Protein AF-A0A7X8FV89-F1 (afdb_monomer)

Secondary structure (DSSP, 8-state):
--HHHHHHHHHHHHHHHHHHHHHHHHHHHHHHHHHHHHHHHHHHHHHHHHHHHHHHHHHHHS--HHHHHHHHHHHHHHHT-HHHHHHHTTTTT-TTHHHHHHHHHHHHHHHHHHHHHHTSSS--HHHHHHHHHHHHHHHHHHHHHHHHHHHHHHHHHHHHHHHHHHHHHHHHHHHHHHHHHHHHHIIIIIIHHHHHHHHHHHHHHTT-----PPP-TTSHHHH-

Solvent-accessible surface area (backbone atoms only — not comparable to full-atom values): 12211 Å² total; per-residue (Å²): 136,58,71,68,60,55,53,54,52,50,53,51,52,50,52,51,51,39,52,50,29,50,52,52,41,57,58,43,49,56,54,39,49,53,42,51,56,49,48,57,32,48,55,49,45,46,52,54,48,51,52,50,52,51,40,51,52,45,36,72,78,57,73,41,72,67,44,52,51,51,44,50,53,47,48,57,46,62,75,68,31,63,41,59,57,58,47,52,77,39,31,90,80,36,77,72,38,45,61,47,54,52,50,49,50,54,48,52,55,48,50,55,51,44,51,57,48,72,69,38,91,70,71,59,57,67,60,51,52,50,47,51,51,50,48,52,53,50,49,51,51,46,45,50,54,46,49,54,51,44,54,54,37,52,54,49,44,53,51,42,50,51,49,44,52,50,33,51,48,52,41,50,51,54,51,51,52,51,50,52,50,49,51,52,45,45,49,68,60,50,51,52,47,52,56,49,50,53,52,46,52,52,33,48,77,73,73,43,89,81,78,81,81,89,68,55,100,85,47,76,76,52,76,106

Radius of gyration: 35.83 Å; Cα contacts (8 Å, |Δi|>4): 131; chains: 1; bounding box: 72×35×106 Å

Structure (mmCIF, N/CA/C/O backbone):
data_AF-A0A7X8FV89-F1
#
_entry.id   AF-A0A7X8FV89-F1
#
loop_
_atom_site.group_PDB
_atom_site.id
_atom_site.type_symbol
_atom_site.label_atom_id
_atom_site.label_alt_id
_atom_site.label_comp_id
_atom_site.label_asym_id
_atom_site.label_entity_id
_atom_site.label_seq_id
_atom_site.pdbx_PDB_ins_code
_atom_site.Cartn_x
_atom_site.Cartn_y
_atom_site.Cartn_z
_atom_site.occupancy
_atom_site.B_iso_or_equiv
_atom_site.auth_seq_id
_atom_site.auth_comp_id
_atom_site.auth_asym_id
_atom_site.auth_atom_id
_atom_site.pdbx_PDB_model_num
ATOM 1 N N . MET A 1 1 ? 16.550 19.080 -46.598 1.00 49.94 1 MET A N 1
ATOM 2 C CA . MET A 1 1 ? 16.899 18.719 -45.201 1.00 49.94 1 MET A CA 1
ATOM 3 C C . MET A 1 1 ? 17.773 17.467 -45.250 1.00 49.94 1 MET A C 1
ATOM 5 O O . MET A 1 1 ? 17.284 16.437 -45.697 1.00 49.94 1 MET A O 1
ATOM 9 N N . THR A 1 2 ? 19.065 17.572 -44.926 1.00 63.09 2 THR A N 1
ATOM 10 C CA . THR A 1 2 ? 20.059 16.491 -45.090 1.00 63.09 2 THR A CA 1
ATOM 11 C C . THR A 1 2 ? 19.770 15.294 -44.174 1.00 63.09 2 THR A C 1
ATOM 13 O O . THR A 1 2 ? 19.258 15.470 -43.068 1.00 63.09 2 THR A O 1
ATOM 16 N N . ILE A 1 3 ? 20.095 14.075 -44.621 1.00 65.12 3 ILE A N 1
ATOM 17 C CA . ILE A 1 3 ? 19.889 12.808 -43.884 1.00 65.12 3 ILE A CA 1
ATOM 18 C C . ILE A 1 3 ? 20.473 12.886 -42.463 1.00 65.12 3 ILE A C 1
ATOM 20 O O . ILE A 1 3 ? 19.815 12.490 -41.503 1.00 65.12 3 ILE A O 1
ATOM 24 N N . ARG A 1 4 ? 21.641 13.524 -42.317 1.00 65.19 4 ARG A N 1
ATOM 25 C CA . ARG A 1 4 ? 22.309 13.787 -41.034 1.00 65.19 4 ARG A CA 1
ATOM 26 C C . ARG A 1 4 ? 21.406 14.526 -40.036 1.00 65.19 4 ARG A C 1
ATOM 28 O O . ARG A 1 4 ? 21.246 14.067 -38.914 1.00 65.19 4 ARG A O 1
ATOM 35 N N . LYS A 1 5 ? 20.714 15.594 -40.466 1.00 67.69 5 LYS A N 1
ATOM 36 C C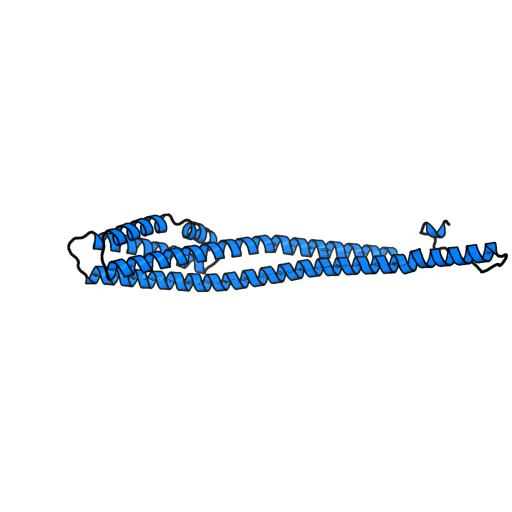A . LYS A 1 5 ? 19.770 16.347 -39.613 1.00 67.69 5 LYS A CA 1
ATOM 37 C C . LYS A 1 5 ? 18.563 15.507 -39.179 1.00 67.69 5 LYS A C 1
ATOM 39 O O . LYS A 1 5 ? 18.086 15.684 -38.063 1.00 67.69 5 LYS A O 1
ATOM 44 N N . LYS A 1 6 ? 18.076 14.593 -40.030 1.00 73.19 6 LYS A N 1
ATOM 45 C CA . LYS A 1 6 ? 16.957 13.692 -39.690 1.00 73.19 6 LYS A CA 1
ATOM 46 C C . LYS A 1 6 ? 17.362 12.652 -38.641 1.00 73.19 6 LYS A C 1
ATOM 48 O O . LYS A 1 6 ? 16.595 12.403 -37.719 1.00 73.19 6 LYS A O 1
ATOM 53 N N . ILE A 1 7 ? 18.571 12.100 -38.754 1.00 73.81 7 ILE A N 1
ATOM 54 C CA . ILE A 1 7 ? 19.121 11.143 -37.784 1.00 73.81 7 ILE A CA 1
ATOM 55 C C . ILE A 1 7 ? 19.333 11.826 -36.427 1.00 73.81 7 ILE A C 1
ATOM 57 O O . ILE A 1 7 ? 18.876 11.312 -35.412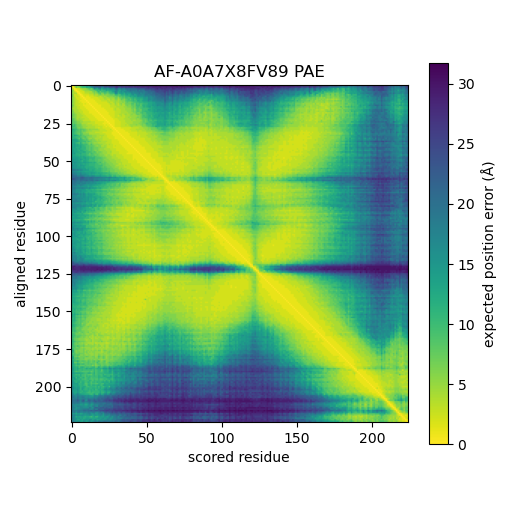 1.00 73.81 7 ILE A O 1
ATOM 61 N N . THR A 1 8 ? 19.935 13.019 -36.396 1.00 77.88 8 THR A N 1
ATOM 62 C CA . THR A 1 8 ? 20.133 13.764 -35.140 1.00 77.88 8 THR A CA 1
ATOM 63 C C . THR A 1 8 ? 18.807 14.074 -34.439 1.00 77.88 8 THR A C 1
ATOM 65 O O . THR A 1 8 ? 18.689 13.855 -33.237 1.00 77.88 8 THR A O 1
ATOM 68 N N . LEU A 1 9 ? 17.785 14.517 -35.181 1.00 80.62 9 LEU A N 1
ATOM 69 C CA . LEU A 1 9 ? 16.440 14.746 -34.636 1.00 80.62 9 LEU A CA 1
ATOM 70 C C . LEU A 1 9 ? 15.812 13.469 -34.063 1.00 80.62 9 LEU A C 1
ATOM 72 O O . LEU A 1 9 ? 15.201 13.519 -32.999 1.00 80.62 9 LEU A O 1
ATOM 76 N N . PHE A 1 10 ? 15.992 12.331 -34.736 1.00 78.56 10 PHE A N 1
ATOM 77 C CA . PHE A 1 10 ? 15.503 11.041 -34.256 1.00 78.56 10 PHE A CA 1
ATOM 78 C C . PHE A 1 10 ? 16.148 10.643 -32.921 1.00 78.56 10 PHE A C 1
ATOM 80 O O . PHE A 1 10 ? 15.434 10.311 -31.977 1.00 78.56 10 PHE A O 1
ATOM 87 N N . PHE A 1 11 ? 17.475 10.751 -32.797 1.00 80.75 11 PHE A N 1
ATOM 88 C CA . PHE A 1 11 ? 18.175 10.468 -31.538 1.00 80.75 11 PHE A CA 1
ATOM 89 C C . PHE A 1 11 ? 17.724 11.390 -30.401 1.00 80.75 11 PHE A C 1
ATOM 91 O O . PHE A 1 11 ? 17.462 10.911 -29.300 1.00 80.75 11 PHE A O 1
ATOM 98 N N . ILE A 1 12 ? 17.574 12.692 -30.669 1.00 86.38 12 ILE A N 1
ATOM 99 C CA . ILE A 1 12 ? 17.068 13.652 -29.677 1.00 86.38 12 ILE A CA 1
ATOM 100 C C . ILE A 1 12 ? 15.670 13.241 -29.203 1.00 86.38 12 ILE A C 1
ATOM 102 O O . ILE A 1 12 ? 15.421 13.201 -28.000 1.00 86.38 12 ILE A O 1
ATOM 106 N N . MET A 1 13 ? 14.773 12.881 -30.126 1.00 85.38 13 MET A N 1
ATOM 107 C CA . MET A 1 13 ? 13.416 12.450 -29.787 1.00 85.38 13 MET A CA 1
ATOM 108 C C . MET A 1 13 ? 13.420 11.203 -28.893 1.00 85.38 13 MET A C 1
ATOM 110 O O . MET A 1 13 ? 12.688 11.156 -27.906 1.00 85.38 13 MET A O 1
ATOM 114 N N . VAL A 1 14 ? 14.267 10.217 -29.199 1.00 83.12 14 VAL A N 1
ATOM 115 C CA . VAL A 1 14 ? 14.387 8.998 -28.389 1.00 83.12 14 VAL A CA 1
ATOM 116 C C . VAL A 1 14 ? 14.927 9.306 -26.990 1.00 83.12 14 VAL A C 1
ATOM 118 O O . VAL A 1 14 ? 14.377 8.817 -26.007 1.00 83.12 14 VAL A O 1
ATOM 121 N N . ILE A 1 15 ? 15.952 10.154 -26.877 1.00 85.25 15 ILE A N 1
ATOM 122 C CA . ILE A 1 15 ? 16.517 10.558 -25.580 1.00 85.25 15 ILE A CA 1
ATOM 123 C C . ILE A 1 15 ? 15.459 11.265 -24.725 1.00 85.25 15 ILE A C 1
ATOM 125 O O . ILE A 1 15 ? 15.291 10.929 -23.554 1.00 85.25 15 ILE A O 1
ATOM 129 N N . VAL A 1 16 ? 14.708 12.205 -25.307 1.00 88.94 16 VAL A N 1
ATOM 130 C CA . VAL A 1 16 ? 13.626 12.917 -24.606 1.00 88.94 16 VAL A CA 1
ATOM 131 C C . VAL A 1 16 ? 12.549 11.943 -24.123 1.00 88.94 16 VAL A C 1
ATOM 133 O O . VAL A 1 16 ? 12.090 12.049 -22.988 1.00 88.94 16 VAL A O 1
ATOM 136 N N . LEU A 1 17 ? 12.177 10.966 -24.949 1.00 86.62 17 LEU A N 1
ATOM 137 C CA . LEU A 1 17 ? 11.178 9.957 -24.602 1.00 86.62 17 LEU A CA 1
ATOM 138 C C . LEU A 1 17 ? 11.636 9.055 -23.442 1.00 86.62 17 LEU A C 1
ATOM 140 O O . LEU A 1 17 ? 10.854 8.790 -22.530 1.00 86.62 17 LEU A O 1
ATOM 144 N N . VAL A 1 18 ? 12.907 8.645 -23.426 1.00 85.31 18 VAL A N 1
ATOM 145 C CA . VAL A 1 18 ? 13.497 7.872 -22.317 1.00 85.31 18 VAL A CA 1
ATOM 146 C C . VAL A 1 18 ? 13.558 8.705 -21.032 1.00 85.31 18 VAL A C 1
ATOM 148 O O . VAL A 1 18 ? 13.196 8.213 -19.963 1.00 85.31 18 VAL A O 1
ATOM 151 N N . LEU A 1 19 ? 13.953 9.979 -21.116 1.00 88.12 19 LEU A N 1
ATOM 152 C CA . LEU A 1 19 ? 13.973 10.884 -19.961 1.00 88.12 19 LEU A CA 1
ATOM 153 C C . LEU A 1 19 ? 12.571 11.099 -19.374 1.00 88.12 19 LEU A C 1
ATOM 155 O O . LEU A 1 19 ? 12.403 11.067 -18.154 1.00 88.12 19 LEU A O 1
ATOM 159 N N . LEU A 1 20 ? 11.557 11.266 -20.227 1.00 88.00 20 LEU A N 1
ATOM 160 C CA . LEU A 1 20 ? 10.159 11.355 -19.802 1.00 88.00 20 LEU A CA 1
ATOM 161 C C . LEU A 1 20 ? 9.700 10.068 -19.108 1.00 88.00 20 LEU A C 1
ATOM 163 O O . LEU A 1 20 ? 9.101 10.134 -18.035 1.00 88.00 20 LEU A O 1
ATOM 167 N N . ALA A 1 21 ? 10.016 8.900 -19.672 1.00 85.94 21 ALA A N 1
ATOM 168 C CA . ALA A 1 21 ? 9.684 7.616 -19.061 1.00 85.94 21 ALA A CA 1
ATOM 169 C C . ALA A 1 21 ? 10.350 7.446 -17.682 1.00 85.94 21 ALA A C 1
ATOM 171 O O . ALA A 1 21 ? 9.703 6.993 -16.734 1.00 85.94 21 ALA A O 1
ATOM 172 N N . LEU A 1 22 ? 11.610 7.866 -17.532 1.00 85.00 22 LEU A N 1
ATOM 173 C CA . LEU A 1 22 ? 12.319 7.860 -16.249 1.00 85.00 22 LEU A CA 1
ATOM 174 C C . LEU A 1 22 ? 11.665 8.791 -15.224 1.00 85.00 22 LEU A C 1
ATOM 176 O O . LEU A 1 22 ? 11.431 8.372 -14.091 1.00 85.00 22 LEU A O 1
ATOM 180 N N . LEU A 1 23 ? 11.309 10.018 -15.613 1.00 86.75 23 LEU A N 1
ATOM 181 C CA . LEU A 1 23 ? 10.615 10.968 -14.735 1.00 86.75 23 LEU A CA 1
ATOM 182 C C . LEU A 1 23 ? 9.283 10.408 -14.224 1.00 86.75 23 LEU A C 1
ATOM 184 O O . LEU A 1 23 ? 9.018 10.452 -13.022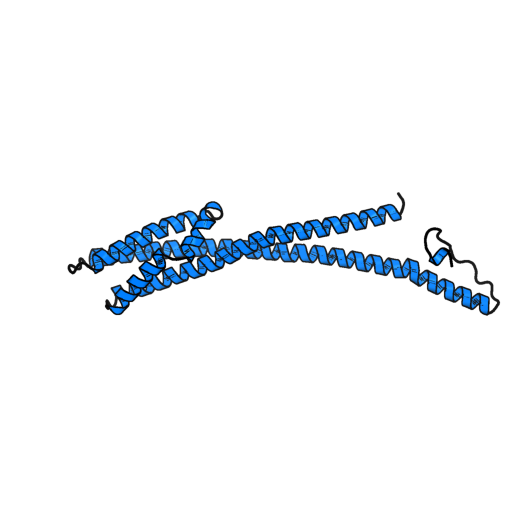 1.00 86.75 23 LEU A O 1
ATOM 188 N N . VAL A 1 24 ? 8.476 9.830 -15.119 1.00 86.06 24 VAL A N 1
ATOM 189 C CA . VAL A 1 24 ? 7.210 9.169 -14.761 1.00 86.06 24 VAL A CA 1
ATOM 190 C C . VAL A 1 24 ? 7.456 8.027 -13.775 1.00 86.06 24 VAL A C 1
ATOM 192 O O . VAL A 1 24 ? 6.741 7.894 -12.784 1.00 86.06 24 VAL A O 1
ATOM 195 N N . THR A 1 25 ? 8.504 7.237 -14.002 1.00 83.88 25 THR A N 1
ATOM 196 C CA . THR A 1 25 ? 8.868 6.109 -13.135 1.00 83.88 25 THR A CA 1
ATOM 197 C C . THR A 1 25 ? 9.256 6.574 -11.731 1.00 83.88 25 THR A C 1
ATOM 199 O O . THR A 1 25 ? 8.750 6.039 -10.747 1.00 83.88 25 THR A O 1
ATOM 202 N N . VAL A 1 26 ? 10.107 7.599 -11.618 1.00 85.75 26 VAL A N 1
ATOM 203 C CA . VAL A 1 26 ? 10.550 8.148 -10.325 1.00 85.75 26 VAL A CA 1
ATOM 204 C C . VAL A 1 26 ? 9.380 8.760 -9.554 1.00 85.75 26 VAL A C 1
ATOM 206 O O . VAL A 1 26 ? 9.242 8.524 -8.351 1.00 85.75 26 VAL A O 1
ATOM 209 N N . TYR A 1 27 ? 8.517 9.514 -10.237 1.00 84.19 27 TYR A N 1
ATOM 210 C CA . TYR A 1 27 ? 7.338 10.113 -9.615 1.00 84.19 27 TYR A CA 1
ATOM 211 C C . TYR A 1 27 ? 6.380 9.042 -9.076 1.00 84.19 27 TYR A C 1
ATOM 213 O O . TYR A 1 27 ? 5.992 9.084 -7.905 1.00 84.19 27 TYR A O 1
ATOM 221 N N . ASN A 1 28 ? 6.069 8.032 -9.894 1.00 86.19 28 ASN A N 1
ATOM 222 C CA . ASN A 1 28 ? 5.177 6.941 -9.503 1.00 86.19 28 ASN A CA 1
ATOM 223 C C . ASN A 1 28 ? 5.784 6.050 -8.418 1.00 86.19 28 ASN A C 1
ATOM 225 O O . ASN A 1 28 ? 5.053 5.570 -7.560 1.00 86.19 28 ASN A O 1
ATOM 229 N N . TYR A 1 29 ? 7.108 5.872 -8.383 1.00 86.50 29 TYR A N 1
ATOM 230 C CA . TYR A 1 29 ? 7.769 5.095 -7.332 1.00 86.50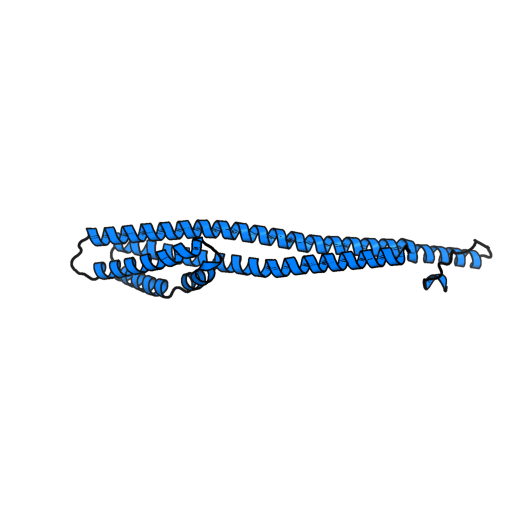 29 TYR A CA 1
ATOM 231 C C . TYR A 1 29 ? 7.517 5.675 -5.934 1.00 86.50 29 TYR A C 1
ATOM 233 O O . TYR A 1 29 ? 7.282 4.936 -4.975 1.00 86.50 29 TYR A O 1
ATOM 241 N N . ARG A 1 30 ? 7.507 7.009 -5.802 1.00 85.56 30 ARG A N 1
ATOM 242 C CA . ARG A 1 30 ? 7.189 7.662 -4.526 1.00 85.56 30 ARG A CA 1
ATOM 243 C C . ARG A 1 30 ? 5.740 7.403 -4.107 1.00 85.56 30 ARG A C 1
ATOM 245 O O . ARG A 1 30 ? 5.503 7.098 -2.940 1.00 85.56 30 ARG A O 1
ATOM 252 N N . ALA A 1 31 ? 4.797 7.507 -5.043 1.00 85.56 31 ALA A N 1
ATOM 253 C CA . ALA A 1 31 ? 3.385 7.216 -4.791 1.00 85.56 31 ALA A CA 1
ATOM 254 C C . ALA A 1 31 ? 3.169 5.739 -4.420 1.00 85.56 31 ALA A C 1
ATOM 256 O O . ALA A 1 31 ? 2.523 5.448 -3.415 1.00 85.56 31 ALA A O 1
ATOM 257 N N . PHE A 1 32 ? 3.804 4.824 -5.155 1.00 88.50 32 PHE A N 1
ATOM 258 C CA . PHE A 1 32 ? 3.792 3.387 -4.890 1.00 88.50 32 PHE A CA 1
ATOM 259 C C . PHE A 1 32 ? 4.280 3.063 -3.477 1.00 88.50 32 PHE A C 1
ATOM 261 O O . PHE A 1 32 ? 3.627 2.312 -2.754 1.00 88.50 32 PHE A O 1
ATOM 268 N N . ARG A 1 33 ? 5.401 3.661 -3.051 1.00 89.25 33 ARG A N 1
ATOM 269 C CA . ARG A 1 33 ? 5.938 3.467 -1.699 1.00 89.25 33 ARG A CA 1
ATOM 270 C C . ARG A 1 33 ? 4.946 3.917 -0.627 1.00 89.25 33 ARG A C 1
ATOM 272 O O . ARG A 1 33 ? 4.710 3.171 0.313 1.00 89.25 33 ARG A O 1
ATOM 279 N N . ILE A 1 34 ? 4.339 5.094 -0.792 1.00 88.94 34 ILE A N 1
ATOM 280 C CA . ILE A 1 34 ? 3.319 5.607 0.137 1.00 88.94 34 ILE A CA 1
ATOM 281 C C . ILE A 1 34 ? 2.127 4.646 0.220 1.00 88.94 34 ILE A C 1
ATOM 283 O O . ILE A 1 34 ? 1.685 4.307 1.315 1.00 88.94 34 ILE A O 1
ATOM 287 N N . ASN A 1 35 ? 1.626 4.184 -0.928 1.00 89.94 35 ASN A N 1
ATOM 288 C CA . ASN A 1 35 ? 0.503 3.253 -0.986 1.00 89.94 35 ASN A CA 1
ATOM 289 C C . ASN A 1 35 ? 0.842 1.920 -0.294 1.00 89.94 35 ASN A C 1
ATOM 291 O O . ASN A 1 35 ? 0.026 1.395 0.460 1.00 89.94 35 ASN A O 1
ATOM 295 N N . ARG A 1 36 ? 2.054 1.395 -0.501 1.00 89.69 36 ARG A N 1
ATOM 296 C CA . ARG A 1 36 ? 2.516 0.146 0.115 1.00 89.69 36 ARG A CA 1
ATOM 297 C C . ARG A 1 36 ? 2.708 0.271 1.628 1.00 89.69 36 ARG A C 1
ATOM 299 O O . ARG A 1 36 ? 2.216 -0.577 2.364 1.00 89.69 36 ARG A O 1
ATOM 306 N N . ASP A 1 37 ? 3.338 1.349 2.089 1.00 91.06 37 ASP A N 1
ATOM 307 C CA . ASP A 1 37 ? 3.499 1.624 3.522 1.00 91.06 37 ASP A CA 1
ATOM 308 C C . ASP A 1 37 ? 2.126 1.742 4.212 1.00 91.06 37 ASP A C 1
ATOM 310 O O . ASP A 1 37 ? 1.926 1.232 5.315 1.00 91.06 37 ASP A O 1
ATOM 314 N N . LEU A 1 38 ? 1.149 2.374 3.550 1.00 90.50 38 LEU A N 1
ATOM 315 C CA . LEU A 1 38 ? -0.216 2.490 4.062 1.00 90.50 38 LEU A CA 1
ATOM 316 C C . LEU A 1 38 ? -0.947 1.140 4.108 1.00 90.50 38 LEU A C 1
ATOM 318 O O . LEU A 1 38 ? -1.688 0.887 5.057 1.00 90.50 38 LEU A O 1
ATOM 322 N N . GLN A 1 39 ? -0.726 0.263 3.125 1.00 91.81 39 GLN A N 1
ATOM 323 C CA . GLN A 1 39 ? -1.278 -1.093 3.124 1.00 91.81 39 GLN A CA 1
ATOM 324 C C . GLN A 1 39 ? -0.806 -1.890 4.350 1.00 91.81 39 GLN A C 1
ATOM 326 O O . GLN A 1 39 ? -1.628 -2.496 5.042 1.00 91.81 39 GLN A O 1
ATOM 331 N N . ASP A 1 40 ? 0.493 -1.836 4.655 1.00 91.56 40 ASP A N 1
ATOM 332 C CA . ASP A 1 40 ? 1.075 -2.506 5.822 1.00 91.56 40 ASP A CA 1
ATOM 333 C C . ASP A 1 40 ? 0.524 -1.940 7.138 1.00 91.56 40 ASP A C 1
ATOM 335 O O . ASP A 1 40 ? 0.238 -2.693 8.072 1.00 91.56 40 ASP A O 1
ATOM 339 N N . ILE A 1 41 ? 0.343 -0.616 7.216 1.00 91.94 41 ILE A N 1
ATOM 340 C CA . ILE A 1 41 ? -0.269 0.040 8.379 1.00 91.94 41 ILE A CA 1
ATOM 341 C C . ILE A 1 41 ? -1.692 -0.479 8.598 1.00 91.94 41 ILE A C 1
ATOM 343 O O . ILE A 1 41 ? -2.019 -0.872 9.714 1.00 91.94 41 ILE A O 1
ATOM 347 N N . ILE A 1 42 ? -2.514 -0.527 7.547 1.00 91.62 42 ILE A N 1
ATOM 348 C CA . ILE A 1 42 ? -3.901 -1.000 7.641 1.00 91.62 42 ILE A CA 1
ATOM 349 C C . ILE A 1 42 ? -3.953 -2.451 8.107 1.00 91.62 42 ILE A C 1
ATOM 351 O O . ILE A 1 42 ? -4.736 -2.774 8.996 1.00 91.62 42 ILE A O 1
ATOM 355 N N . HIS A 1 43 ? -3.105 -3.317 7.551 1.00 91.75 43 HIS A N 1
ATOM 356 C CA . HIS A 1 43 ? -3.069 -4.721 7.947 1.00 91.75 43 HIS A CA 1
ATOM 357 C C . HIS A 1 43 ? -2.751 -4.885 9.441 1.00 91.75 43 HIS A C 1
ATOM 359 O O . HIS A 1 43 ? -3.423 -5.643 10.140 1.00 91.75 43 HIS A O 1
ATOM 365 N N . ARG A 1 44 ? -1.782 -4.116 9.954 1.00 90.44 44 ARG A N 1
ATOM 366 C CA . ARG A 1 44 ? -1.437 -4.112 11.385 1.00 90.44 44 ARG A CA 1
ATOM 367 C C . ARG A 1 44 ? -2.568 -3.566 12.252 1.00 90.44 44 ARG A C 1
ATOM 369 O O . ARG A 1 44 ? -2.883 -4.172 13.267 1.00 90.44 44 ARG A O 1
ATOM 376 N N . SER A 1 45 ? -3.209 -2.472 11.846 1.00 89.94 45 SER A N 1
ATOM 377 C CA . SER A 1 45 ? -4.326 -1.895 12.600 1.00 89.94 45 SER A CA 1
ATOM 378 C C . SER A 1 45 ? -5.543 -2.827 12.658 1.00 89.94 45 SER A C 1
ATOM 380 O O . SER A 1 45 ? -6.181 -2.915 13.702 1.00 89.94 45 SER A O 1
ATOM 382 N N . ILE A 1 46 ? -5.842 -3.564 11.580 1.00 90.69 46 ILE A N 1
ATOM 383 C CA . ILE A 1 46 ? -6.892 -4.599 11.585 1.00 90.69 46 ILE A CA 1
ATOM 384 C C . ILE A 1 46 ? -6.539 -5.714 12.574 1.00 90.69 46 ILE A C 1
ATOM 386 O O . ILE A 1 46 ? -7.382 -6.113 13.368 1.00 90.69 46 ILE A O 1
ATOM 390 N N . HIS A 1 47 ? -5.292 -6.187 12.560 1.00 90.31 47 HIS A N 1
ATOM 391 C CA . HIS A 1 47 ? -4.840 -7.228 13.481 1.00 90.31 47 HIS A CA 1
ATOM 392 C C . HIS A 1 47 ? -4.914 -6.780 14.952 1.00 90.31 47 HIS A C 1
ATOM 394 O O . HIS A 1 47 ? -5.273 -7.564 15.826 1.00 90.31 47 HIS A O 1
ATOM 400 N N . GLU A 1 48 ? -4.587 -5.520 15.250 1.00 89.00 48 GLU A N 1
ATOM 401 C CA . GLU A 1 48 ? -4.744 -4.956 16.597 1.00 89.00 48 GLU A CA 1
ATOM 402 C C . GLU A 1 48 ? -6.214 -4.941 17.043 1.00 89.00 48 GLU A C 1
ATOM 404 O O . GLU A 1 48 ? -6.498 -5.322 18.177 1.00 89.00 48 GLU A O 1
ATOM 409 N N . LEU A 1 49 ? -7.140 -4.553 16.156 1.00 90.31 49 LEU A N 1
ATOM 410 C CA . LEU A 1 49 ? -8.584 -4.564 16.426 1.00 90.31 49 LEU A CA 1
ATOM 411 C C . LEU A 1 49 ? -9.126 -5.981 16.648 1.00 90.31 49 LEU A C 1
ATOM 413 O O . LEU A 1 49 ? -9.914 -6.189 17.569 1.00 90.31 49 LEU A O 1
ATOM 417 N N . ASP A 1 50 ? -8.691 -6.948 15.837 1.00 90.94 50 ASP A N 1
ATOM 418 C CA . ASP A 1 50 ? -9.116 -8.348 15.942 1.00 90.94 50 ASP A CA 1
ATOM 419 C C . ASP A 1 50 ? -8.656 -8.981 17.258 1.00 90.94 50 ASP A C 1
ATOM 421 O O . ASP A 1 50 ? -9.438 -9.657 17.925 1.00 90.94 50 ASP A O 1
ATOM 425 N N . ASN A 1 51 ? -7.422 -8.698 17.680 1.00 90.19 51 ASN A N 1
ATOM 426 C CA . ASN A 1 51 ? -6.916 -9.144 18.976 1.00 90.19 51 ASN A CA 1
ATOM 427 C C . ASN A 1 51 ? -7.719 -8.553 20.140 1.00 90.19 51 ASN A C 1
ATOM 429 O O . ASN A 1 51 ? -8.053 -9.273 21.078 1.00 90.19 51 ASN A O 1
ATOM 433 N N . THR A 1 52 ? -8.040 -7.257 20.087 1.00 87.75 52 THR A N 1
ATOM 434 C CA . THR A 1 52 ? -8.845 -6.613 21.134 1.00 87.75 52 THR A CA 1
ATOM 435 C C . THR A 1 52 ? -10.258 -7.186 21.172 1.00 87.75 52 THR A C 1
ATOM 437 O O . THR A 1 52 ? -10.762 -7.460 22.254 1.00 87.75 52 THR A O 1
ATOM 440 N N . ALA A 1 53 ? -10.885 -7.412 20.014 1.00 89.81 53 ALA A N 1
ATOM 441 C CA . ALA A 1 53 ? -12.214 -8.012 19.932 1.00 89.81 53 ALA A CA 1
ATOM 442 C C . ALA A 1 53 ? -12.237 -9.441 20.499 1.00 89.81 53 ALA A C 1
ATOM 444 O O . ALA A 1 53 ? -13.154 -9.783 21.237 1.00 89.81 53 ALA A O 1
ATOM 445 N N . LEU A 1 54 ? -11.214 -10.249 20.205 1.00 91.56 54 LEU A N 1
ATOM 446 C CA . LEU A 1 54 ? -11.093 -11.611 20.727 1.00 91.56 54 LEU A CA 1
ATOM 447 C C . LEU A 1 54 ? -10.936 -11.631 22.253 1.00 91.56 54 LEU A C 1
ATOM 449 O O . LEU A 1 54 ? -11.608 -12.405 22.924 1.00 91.56 54 LEU A O 1
ATOM 453 N N . LEU A 1 55 ? -10.094 -10.754 22.805 1.00 89.75 55 LEU A N 1
ATOM 454 C CA . LEU A 1 55 ? -9.926 -10.634 24.257 1.00 89.75 55 LEU A CA 1
ATOM 455 C C . LEU A 1 55 ? -11.188 -10.092 24.943 1.00 89.75 55 LEU A C 1
ATOM 457 O O . LEU A 1 55 ? -11.492 -10.494 26.063 1.00 89.75 55 LEU A O 1
ATOM 461 N N . LEU A 1 56 ? -11.919 -9.184 24.287 1.00 89.12 56 LEU A N 1
ATOM 462 C CA . LEU A 1 56 ? -13.187 -8.659 24.794 1.00 89.12 56 LEU A CA 1
ATOM 463 C C . LEU A 1 56 ? -14.241 -9.774 24.866 1.00 89.12 56 LEU A C 1
ATOM 465 O O . LEU A 1 56 ? -14.905 -9.913 25.887 1.00 89.12 56 LEU A O 1
ATOM 469 N N . ASP A 1 57 ? -14.350 -10.594 23.817 1.00 89.88 57 ASP A N 1
ATOM 470 C CA . ASP A 1 57 ? -15.261 -11.745 23.764 1.00 89.88 57 ASP A CA 1
ATOM 471 C C . ASP A 1 57 ? -14.922 -12.781 24.846 1.00 89.88 57 ASP A C 1
ATOM 473 O O . ASP A 1 57 ? -15.785 -13.191 25.623 1.00 89.88 57 ASP A O 1
ATOM 477 N N . GLU A 1 58 ? -13.638 -13.126 24.985 1.00 88.88 58 GLU A N 1
ATOM 478 C CA . GLU A 1 58 ? -13.165 -14.054 26.018 1.00 88.88 58 GLU A CA 1
ATOM 479 C C . GLU A 1 58 ? -13.452 -13.535 27.436 1.00 88.88 58 GLU A C 1
ATOM 481 O O . GLU A 1 58 ? -13.817 -14.319 28.316 1.00 88.88 58 GLU A O 1
ATOM 486 N N . MET A 1 59 ? -13.347 -12.219 27.660 1.00 86.50 59 MET A N 1
ATOM 487 C CA . MET A 1 59 ? -13.651 -11.599 28.952 1.00 86.50 59 MET A CA 1
ATOM 488 C C . MET A 1 59 ? -15.147 -11.647 29.293 1.00 86.50 59 MET A C 1
ATOM 490 O O . MET A 1 59 ? -15.493 -11.792 30.464 1.00 86.50 59 MET A O 1
ATOM 494 N N . LEU A 1 60 ? -16.028 -11.536 28.296 1.00 85.56 60 LEU A N 1
ATOM 495 C CA . LEU A 1 60 ? -17.483 -11.593 28.489 1.00 85.56 60 LEU A CA 1
ATOM 496 C C . LEU A 1 60 ? -17.975 -13.024 28.717 1.00 85.56 60 LEU A C 1
ATOM 498 O O . LEU A 1 60 ? -18.844 -13.252 29.554 1.00 85.56 60 LEU A O 1
ATOM 502 N N . VAL A 1 61 ? -17.418 -13.993 27.986 1.00 86.50 61 VAL A N 1
ATOM 503 C CA . VAL A 1 61 ? -17.816 -15.407 28.077 1.00 86.50 61 VAL A CA 1
ATOM 504 C C . VAL A 1 61 ? -17.196 -16.091 29.296 1.00 86.50 61 VAL A C 1
ATOM 506 O O . VAL A 1 61 ? -17.851 -16.886 29.972 1.00 86.50 61 VAL A O 1
ATOM 509 N N . SER A 1 62 ? -15.925 -15.806 29.577 1.00 84.69 62 SER A N 1
ATOM 510 C CA . SER A 1 62 ? -15.142 -16.457 30.629 1.00 84.69 62 SER A CA 1
ATOM 511 C C . SER A 1 62 ? -14.248 -15.447 31.358 1.00 84.69 62 SER A C 1
ATOM 513 O O . SER A 1 62 ? -13.028 -15.444 31.161 1.00 84.69 62 SER A O 1
ATOM 515 N N . PRO A 1 63 ? -14.826 -14.588 32.219 1.00 81.31 63 PRO A N 1
ATOM 516 C CA . PRO A 1 63 ? -14.075 -13.546 32.905 1.00 81.31 63 PRO A CA 1
ATOM 517 C C . PRO A 1 63 ? -12.960 -14.157 33.760 1.00 81.31 63 PRO A C 1
ATOM 519 O O . PRO A 1 63 ? -13.198 -14.948 34.675 1.00 81.31 63 PRO A O 1
ATOM 522 N N . ASN A 1 64 ? -11.718 -13.789 33.449 1.00 85.69 64 ASN A N 1
ATOM 523 C CA . ASN A 1 64 ? -10.522 -14.256 34.143 1.00 85.69 64 ASN A CA 1
ATOM 524 C C . ASN A 1 64 ? -9.530 -13.099 34.285 1.00 85.69 64 ASN A C 1
ATOM 526 O O . ASN A 1 64 ? -9.323 -12.327 33.348 1.00 85.69 64 ASN A O 1
ATOM 530 N N . GLU A 1 65 ? -8.859 -13.017 35.432 1.00 85.88 65 GLU A N 1
ATOM 531 C CA . GLU A 1 65 ? -7.855 -11.991 35.722 1.00 85.88 65 GLU A CA 1
ATOM 532 C C . GLU A 1 65 ? -6.724 -11.970 34.682 1.00 85.88 65 GLU A C 1
ATOM 534 O O . GLU A 1 65 ? -6.227 -10.908 34.311 1.00 85.88 65 GLU A O 1
ATOM 539 N N . ARG A 1 66 ? -6.364 -13.133 34.121 1.00 89.44 66 ARG A N 1
ATOM 540 C CA . ARG A 1 66 ? -5.396 -13.200 33.016 1.00 89.44 66 ARG A CA 1
ATOM 541 C C . ARG A 1 66 ? -5.886 -12.456 31.770 1.00 89.44 66 ARG A C 1
ATOM 543 O O . ARG A 1 66 ? -5.114 -11.704 31.181 1.00 89.44 66 ARG A O 1
ATOM 550 N N . VAL A 1 67 ? -7.136 -12.684 31.370 1.00 87.31 67 VAL A N 1
ATOM 551 C CA . VAL A 1 67 ? -7.741 -12.082 30.169 1.00 87.31 67 VAL A CA 1
ATOM 552 C C . VAL A 1 67 ? -7.926 -10.585 30.389 1.00 87.31 67 VAL A C 1
ATOM 554 O O . VAL A 1 67 ? -7.554 -9.788 29.533 1.00 87.31 67 VAL A O 1
ATOM 557 N N . ARG A 1 68 ? -8.364 -10.183 31.587 1.00 85.56 68 ARG A N 1
ATOM 558 C CA . ARG A 1 68 ? -8.428 -8.779 32.008 1.00 85.56 68 ARG A CA 1
ATOM 559 C C . ARG A 1 68 ? -7.074 -8.080 31.899 1.00 85.56 68 ARG A C 1
ATOM 561 O O . ARG A 1 68 ? -6.990 -6.990 31.337 1.00 85.56 68 ARG A O 1
ATOM 568 N N . MET A 1 69 ? -6.006 -8.704 32.402 1.00 88.69 69 MET A N 1
ATOM 569 C CA . MET A 1 69 ? -4.654 -8.146 32.322 1.00 88.69 69 MET A CA 1
ATOM 570 C C . MET A 1 69 ? -4.176 -8.036 30.867 1.00 88.69 69 MET A C 1
ATOM 572 O O . MET A 1 69 ? -3.590 -7.022 30.491 1.00 88.69 69 MET A O 1
ATOM 576 N N . GLN A 1 70 ? -4.455 -9.042 30.032 1.00 89.00 70 GLN A N 1
ATOM 577 C CA . GLN A 1 70 ? -4.146 -9.006 28.599 1.00 89.00 70 GLN A CA 1
ATOM 578 C C . GLN A 1 70 ? -4.921 -7.905 27.869 1.00 89.00 70 GLN A C 1
ATOM 580 O O . GLN A 1 70 ? -4.332 -7.191 27.061 1.00 89.00 70 GLN A O 1
ATOM 585 N N . LEU A 1 71 ? -6.204 -7.720 28.184 1.00 87.19 71 LEU A N 1
ATOM 586 C CA . LEU A 1 71 ? -7.032 -6.663 27.610 1.00 87.19 71 LEU A CA 1
ATOM 587 C C . LEU A 1 71 ? -6.504 -5.276 28.010 1.00 87.19 71 LEU A C 1
ATOM 589 O O . LEU A 1 71 ? -6.430 -4.399 27.154 1.00 87.19 71 LEU A O 1
ATOM 593 N N . ARG A 1 72 ? -6.065 -5.078 29.263 1.00 86.94 72 ARG A N 1
ATOM 594 C CA . ARG A 1 72 ? -5.424 -3.820 29.705 1.00 86.94 72 ARG A CA 1
ATOM 595 C C . ARG A 1 72 ? -4.101 -3.554 28.990 1.00 86.94 72 ARG A C 1
ATOM 597 O O . ARG A 1 72 ? -3.856 -2.449 28.521 1.00 86.94 72 ARG A O 1
ATOM 604 N N . MET A 1 73 ? -3.254 -4.574 28.844 1.00 88.12 73 MET A N 1
ATOM 605 C CA . MET A 1 73 ? -2.027 -4.437 28.046 1.00 88.12 73 MET A CA 1
ATOM 606 C C . MET A 1 73 ? -2.344 -4.074 26.590 1.00 88.12 73 MET A C 1
ATOM 608 O O . MET A 1 73 ? -1.627 -3.285 25.971 1.00 88.12 73 MET A O 1
ATOM 612 N N . GLN A 1 74 ? -3.418 -4.644 26.041 1.00 86.94 74 GLN A N 1
ATOM 613 C CA . GLN A 1 74 ? -3.871 -4.364 24.687 1.00 86.94 74 GLN A CA 1
ATOM 614 C C . GLN A 1 74 ? -4.435 -2.941 24.556 1.00 86.94 74 GLN A C 1
ATOM 616 O O . GLN A 1 74 ? -4.160 -2.289 23.554 1.00 86.94 74 GLN A O 1
ATOM 621 N N . GLU A 1 75 ? -5.145 -2.422 25.559 1.00 86.81 75 GLU A N 1
ATOM 622 C CA . GLU A 1 75 ? -5.562 -1.015 25.639 1.00 86.81 75 GLU A CA 1
ATOM 623 C C . GLU A 1 75 ? -4.359 -0.067 25.607 1.00 86.81 75 GLU A C 1
ATOM 625 O O . GLU A 1 75 ? -4.301 0.824 24.754 1.00 86.81 75 GLU A O 1
ATOM 630 N N . ASP A 1 76 ? -3.371 -0.281 26.479 1.00 85.81 76 ASP A N 1
ATOM 631 C CA . ASP A 1 76 ? -2.151 0.535 26.532 1.00 85.81 76 ASP A CA 1
ATOM 632 C C . ASP A 1 76 ? -1.394 0.497 25.194 1.00 85.81 76 ASP A C 1
ATOM 634 O O . ASP A 1 76 ? -0.910 1.522 24.681 1.00 85.81 76 ASP A O 1
ATOM 638 N N . SER A 1 77 ? -1.339 -0.687 24.579 1.00 85.75 77 SER A N 1
ATOM 639 C CA . SER A 1 77 ? -0.780 -0.882 23.242 1.00 85.75 77 SER A CA 1
ATOM 640 C C . SER A 1 77 ? -1.571 -0.111 22.183 1.00 85.75 77 SER A C 1
ATOM 642 O O . SER A 1 77 ? -0.987 0.617 21.380 1.00 85.75 77 SER A O 1
ATOM 644 N N . PHE A 1 78 ? -2.903 -0.181 22.209 1.00 84.62 78 PHE A N 1
ATOM 645 C CA . PHE A 1 78 ? -3.779 0.491 21.251 1.00 84.62 78 PHE A CA 1
ATOM 646 C C . PHE A 1 78 ? -3.717 2.019 21.389 1.00 84.62 78 PHE A C 1
ATOM 648 O O . PHE A 1 78 ? -3.705 2.750 20.389 1.00 84.62 78 PHE A O 1
ATOM 655 N N . ARG A 1 79 ? -3.595 2.531 22.618 1.00 85.56 79 ARG A N 1
ATOM 656 C CA . ARG A 1 79 ? -3.420 3.959 22.924 1.00 85.56 79 ARG A CA 1
ATOM 657 C C . ARG A 1 79 ? -2.114 4.501 22.349 1.00 85.56 79 ARG A C 1
ATOM 659 O O . ARG A 1 79 ? -2.104 5.553 21.704 1.00 85.56 79 ARG A O 1
ATOM 666 N N . SER A 1 80 ? -1.029 3.748 22.503 1.00 86.69 80 SER A N 1
ATOM 667 C CA . SER A 1 80 ? 0.302 4.086 21.980 1.00 86.69 80 SER A CA 1
ATOM 668 C C . SER A 1 80 ? 0.579 3.548 20.566 1.00 86.69 80 SER A C 1
ATOM 670 O O . SER A 1 80 ? 1.694 3.691 20.054 1.00 86.69 80 SER A O 1
ATOM 672 N N . SER A 1 81 ? -0.438 2.981 19.906 1.00 87.19 81 SER A N 1
ATOM 673 C CA . SER A 1 81 ? -0.265 2.251 18.654 1.00 87.19 81 SER A CA 1
ATOM 674 C C . SER A 1 81 ? 0.355 3.101 17.549 1.00 87.19 81 SER A C 1
ATOM 676 O O . SER A 1 81 ? -0.215 4.080 17.048 1.00 87.19 81 SER A O 1
ATOM 678 N N . GLN A 1 82 ? 1.539 2.666 17.121 1.00 87.69 82 GLN A N 1
ATOM 679 C CA . GLN A 1 82 ? 2.281 3.273 16.023 1.00 87.69 82 GLN A CA 1
ATOM 680 C C . GLN A 1 82 ? 1.550 3.125 14.688 1.00 87.69 82 GLN A C 1
ATOM 682 O O . GLN A 1 82 ? 1.714 3.986 13.823 1.00 87.69 82 GLN A O 1
ATOM 687 N N . SER A 1 83 ? 0.748 2.069 14.502 1.00 86.56 83 SER A N 1
ATOM 688 C CA . SER A 1 83 ? 0.006 1.855 13.257 1.00 86.56 83 SER A CA 1
ATOM 689 C C . SER A 1 83 ? -1.034 2.963 13.077 1.00 86.56 83 SER A C 1
ATOM 691 O O . SER A 1 83 ? -0.997 3.690 12.085 1.00 86.56 83 SER A O 1
ATOM 693 N N . PHE A 1 84 ? -1.849 3.225 14.097 1.00 85.38 84 PHE A N 1
ATOM 694 C CA . PHE A 1 84 ? -2.844 4.295 14.069 1.00 85.38 84 PHE A CA 1
ATOM 695 C C . PHE A 1 84 ? -2.252 5.711 14.085 1.00 85.38 84 PHE A C 1
ATOM 697 O O . PHE A 1 84 ? -2.794 6.612 13.438 1.00 85.38 84 PHE A O 1
ATOM 704 N N . ILE A 1 85 ? -1.142 5.936 14.798 1.00 87.19 85 ILE A N 1
ATOM 705 C CA . ILE A 1 85 ? -0.437 7.229 14.762 1.00 87.19 85 ILE A CA 1
ATOM 706 C C . ILE A 1 85 ? 0.055 7.508 13.341 1.00 87.19 85 ILE A C 1
ATOM 708 O O . ILE A 1 85 ? -0.205 8.582 12.799 1.00 87.19 85 ILE A O 1
ATOM 712 N N . ARG A 1 86 ? 0.705 6.535 12.696 1.00 89.12 86 ARG A N 1
ATOM 713 C CA . ARG A 1 86 ? 1.157 6.682 11.306 1.00 89.12 86 ARG A CA 1
ATOM 714 C C . ARG A 1 86 ? -0.012 6.807 10.340 1.00 89.12 86 ARG A C 1
ATOM 716 O O . ARG A 1 86 ? 0.074 7.618 9.425 1.00 89.12 86 ARG A O 1
ATOM 723 N N . LEU A 1 87 ? -1.109 6.080 10.565 1.00 89.25 87 LEU A N 1
ATOM 724 C CA . LEU A 1 87 ? -2.337 6.201 9.779 1.00 89.25 87 LEU A CA 1
ATOM 725 C C . LEU A 1 87 ? -2.833 7.654 9.774 1.00 89.25 87 LEU A C 1
ATOM 727 O O . LEU A 1 87 ? -3.159 8.177 8.715 1.00 89.25 87 LEU A O 1
ATOM 731 N N . SER A 1 88 ? -2.793 8.344 10.920 1.00 87.44 88 SER A N 1
ATOM 732 C CA . SER A 1 88 ? -3.243 9.739 11.030 1.00 87.44 88 SER A CA 1
ATOM 733 C C . SER A 1 88 ? -2.463 10.735 10.163 1.00 87.44 88 SER A C 1
ATOM 735 O O . SER A 1 88 ? -3.040 11.730 9.724 1.00 87.44 88 SER A O 1
ATOM 737 N N . ALA A 1 89 ? -1.200 10.446 9.827 1.00 89.50 89 ALA A N 1
ATOM 738 C CA . ALA A 1 89 ? -0.402 11.283 8.926 1.00 89.50 89 ALA A CA 1
ATOM 739 C C . ALA A 1 89 ? -0.955 11.304 7.488 1.00 89.50 89 ALA A C 1
ATOM 741 O O . ALA A 1 89 ? -0.642 12.202 6.711 1.00 89.50 89 ALA A O 1
ATOM 742 N N . TYR A 1 90 ? -1.809 10.339 7.138 1.00 89.31 90 TYR A N 1
ATOM 743 C CA . TYR A 1 90 ? -2.427 10.214 5.820 1.00 89.31 90 TYR A CA 1
ATOM 744 C C . TYR A 1 90 ? -3.850 10.793 5.756 1.00 89.31 90 TYR A C 1
ATOM 746 O O . TYR A 1 90 ? -4.527 10.628 4.738 1.00 89.31 90 TYR A O 1
ATOM 754 N N . ARG A 1 91 ? -4.300 11.499 6.809 1.00 87.25 91 ARG A N 1
ATOM 755 C CA . ARG A 1 91 ? -5.657 12.070 6.931 1.00 87.25 91 ARG A CA 1
ATOM 756 C C . ARG A 1 91 ? -6.053 12.953 5.751 1.00 87.25 91 ARG A C 1
ATOM 758 O O . ARG A 1 91 ? -7.197 12.894 5.315 1.00 87.25 91 ARG A O 1
ATOM 765 N N . ASP A 1 92 ? -5.117 13.748 5.245 1.00 86.00 92 ASP A N 1
ATOM 766 C CA . ASP A 1 92 ? -5.387 14.709 4.169 1.00 86.00 92 ASP A CA 1
ATOM 767 C C . ASP A 1 92 ? -5.183 14.107 2.768 1.00 86.00 92 ASP A C 1
ATOM 769 O O . ASP A 1 92 ? -5.570 14.703 1.767 1.00 86.00 92 ASP A O 1
ATOM 773 N N . ILE A 1 93 ? -4.605 12.904 2.688 1.00 84.62 93 ILE A N 1
ATOM 774 C CA . ILE A 1 93 ? -4.323 12.202 1.427 1.00 84.62 93 ILE A CA 1
ATOM 775 C C . ILE A 1 93 ? -5.449 11.210 1.099 1.00 84.62 93 ILE A C 1
ATOM 777 O O . ILE A 1 93 ? -5.803 11.021 -0.068 1.00 84.62 93 ILE A O 1
ATOM 781 N N . PHE A 1 94 ? -6.026 10.579 2.124 1.00 85.31 94 PHE A N 1
ATOM 782 C CA . PHE A 1 94 ? -7.078 9.576 1.988 1.00 85.31 94 PHE A CA 1
ATOM 783 C C . PHE A 1 94 ? -8.305 9.975 2.821 1.00 85.31 94 PHE A C 1
ATOM 785 O O . PHE A 1 94 ? -8.249 9.913 4.048 1.00 85.31 94 PHE A O 1
ATOM 792 N N . PRO A 1 95 ? -9.444 10.315 2.188 1.00 85.44 95 PRO A N 1
ATOM 793 C CA . PRO A 1 95 ? -10.638 10.782 2.900 1.00 85.44 95 PRO A CA 1
ATOM 794 C C . PRO A 1 95 ? -11.150 9.819 3.981 1.00 85.44 95 PRO A C 1
ATOM 796 O O . PRO A 1 95 ? -11.618 10.267 5.022 1.00 85.44 95 PRO A O 1
ATOM 799 N N . LEU A 1 96 ? -11.009 8.505 3.764 1.00 87.50 96 LEU A N 1
ATOM 800 C CA . LEU A 1 96 ? -11.422 7.454 4.705 1.00 87.50 96 LEU A CA 1
ATOM 801 C C . LEU A 1 96 ? -10.538 7.354 5.958 1.00 87.50 96 LEU A C 1
ATOM 803 O O . LEU A 1 96 ? -10.939 6.740 6.941 1.00 87.50 96 LEU A O 1
ATOM 807 N N . VAL A 1 97 ? -9.357 7.972 5.971 1.00 88.75 97 VAL A N 1
ATOM 808 C CA . VAL A 1 97 ? -8.483 7.972 7.153 1.00 88.75 97 VAL A CA 1
ATOM 809 C C . VAL A 1 97 ? -9.028 8.885 8.248 1.00 88.75 97 VAL A C 1
ATOM 811 O O . VAL A 1 97 ? -8.931 8.555 9.426 1.00 88.75 97 VAL A O 1
ATOM 814 N N . ARG A 1 98 ? -9.637 10.021 7.887 1.00 87.00 98 ARG A N 1
ATOM 815 C CA . ARG A 1 98 ? -10.238 10.950 8.856 1.00 87.00 98 ARG A CA 1
ATOM 816 C C . ARG A 1 98 ? -11.276 10.276 9.771 1.00 87.00 98 ARG A C 1
ATOM 818 O O . ARG A 1 98 ? -11.063 10.339 10.982 1.00 87.00 98 ARG A O 1
ATOM 825 N N . PRO A 1 99 ? -12.322 9.603 9.251 1.00 89.38 99 PRO A N 1
ATOM 826 C CA . PRO A 1 99 ? -13.298 8.931 10.103 1.00 89.38 99 PRO A CA 1
ATOM 827 C C . PRO A 1 99 ? -12.675 7.783 10.907 1.00 89.38 99 PRO A C 1
ATOM 829 O O . PRO A 1 99 ? -13.062 7.577 12.048 1.00 89.38 99 PRO A O 1
ATOM 832 N N . LEU A 1 100 ? -11.660 7.082 10.383 1.00 89.69 100 LEU A N 1
ATOM 833 C CA . LEU A 1 100 ? -10.944 6.043 11.138 1.00 89.69 100 LEU A CA 1
ATOM 834 C C . LEU A 1 100 ? -10.205 6.599 12.362 1.00 89.69 100 LEU A C 1
ATOM 836 O O . LEU A 1 100 ? -10.216 5.985 13.427 1.00 89.69 100 LEU A O 1
ATOM 840 N N . VAL A 1 101 ? -9.564 7.761 12.222 1.00 88.25 101 VAL A N 1
ATOM 841 C CA . VAL A 1 101 ? -8.857 8.425 13.329 1.00 88.25 101 VAL A CA 1
ATOM 842 C C . VAL A 1 101 ? -9.836 8.943 14.380 1.00 88.25 101 VAL A C 1
ATOM 844 O O . VAL A 1 101 ? -9.531 8.885 15.569 1.00 88.25 101 VAL A O 1
ATOM 847 N N . GLU A 1 102 ? -10.992 9.450 13.958 1.00 89.44 102 GLU A N 1
ATOM 848 C CA . GLU A 1 102 ? -12.052 9.907 14.863 1.00 89.44 102 GLU A CA 1
ATOM 849 C C . GLU A 1 102 ? -12.657 8.718 15.623 1.00 89.44 102 GLU A C 1
ATOM 851 O O . GLU A 1 102 ? -12.612 8.707 16.850 1.00 89.44 102 GLU A O 1
ATOM 856 N N . LYS A 1 103 ? -13.036 7.644 14.921 1.00 91.06 103 LYS A N 1
ATOM 857 C CA . LYS A 1 103 ? -13.560 6.408 15.527 1.00 91.06 103 LYS A CA 1
ATOM 858 C C . LYS A 1 103 ? -12.580 5.723 16.474 1.00 91.06 103 LYS A C 1
ATOM 860 O O . LYS A 1 103 ? -13.004 5.144 17.464 1.00 91.06 103 LYS A O 1
ATOM 865 N N . ARG A 1 104 ? -11.267 5.818 16.230 1.00 90.25 104 ARG A N 1
ATOM 866 C CA . ARG A 1 104 ? -10.251 5.330 17.179 1.00 90.25 104 ARG A CA 1
ATOM 867 C C . ARG A 1 104 ? -10.365 6.023 18.538 1.00 90.25 104 ARG A C 1
ATOM 869 O O . ARG A 1 104 ? -10.154 5.375 19.558 1.00 90.25 104 ARG A O 1
ATOM 876 N N . LYS A 1 105 ? -10.641 7.331 18.560 1.00 89.75 105 LYS A N 1
ATOM 877 C CA . LYS A 1 105 ? -10.810 8.068 19.820 1.00 89.75 105 LYS A CA 1
ATOM 878 C C . LYS A 1 105 ? -12.052 7.579 20.549 1.00 89.75 105 LYS A C 1
ATOM 880 O O . LYS A 1 105 ? -11.943 7.251 21.721 1.00 89.75 105 LYS A O 1
ATOM 885 N N . ASP A 1 106 ? -13.165 7.446 19.830 1.00 91.25 106 ASP A N 1
ATOM 886 C CA . ASP A 1 106 ? -14.417 6.920 20.384 1.00 91.25 106 ASP A CA 1
ATOM 887 C C . ASP A 1 106 ? -14.219 5.506 20.952 1.00 91.25 106 ASP A C 1
ATOM 889 O O . ASP A 1 106 ? -14.644 5.217 22.067 1.00 91.25 106 ASP A O 1
ATOM 893 N N . PHE A 1 107 ? -13.503 4.647 20.217 1.00 91.50 107 PHE A N 1
ATOM 894 C CA . PHE A 1 107 ? -13.158 3.294 20.647 1.00 91.50 107 PHE A CA 1
ATOM 895 C C . PHE A 1 107 ? -12.325 3.294 21.933 1.00 91.50 107 PHE A C 1
ATOM 897 O O . PHE A 1 107 ? -12.643 2.558 22.857 1.00 91.50 107 PHE A O 1
ATOM 904 N N . LEU A 1 108 ? -11.288 4.135 22.020 1.00 90.88 108 LEU A N 1
ATOM 905 C CA . LEU A 1 108 ? -10.461 4.260 23.226 1.00 90.88 108 LEU A CA 1
ATOM 906 C C . LEU A 1 108 ? -11.268 4.762 24.427 1.00 90.88 108 LEU A C 1
ATOM 908 O O . LEU A 1 108 ? -11.140 4.205 25.508 1.00 90.88 108 LEU A O 1
ATOM 912 N N . THR A 1 109 ? -12.123 5.768 24.243 1.00 91.25 109 THR A N 1
ATOM 913 C CA . THR A 1 109 ? -12.977 6.285 25.322 1.00 91.25 109 THR A CA 1
ATOM 914 C C . THR A 1 109 ? -13.970 5.231 25.815 1.00 91.25 109 THR A C 1
ATOM 916 O O . THR A 1 109 ? -14.183 5.106 27.020 1.00 91.25 109 THR A O 1
ATOM 919 N N . LEU A 1 110 ? -14.550 4.438 24.909 1.00 91.50 110 LEU A N 1
ATOM 920 C CA . LEU A 1 110 ? -15.416 3.324 25.295 1.00 91.50 110 LEU A CA 1
ATOM 921 C C . LEU A 1 110 ? -14.642 2.210 25.999 1.00 91.50 110 LEU A C 1
ATOM 923 O O . LEU A 1 110 ? -15.155 1.637 26.955 1.00 91.50 110 LEU A O 1
ATOM 927 N N . LEU A 1 111 ? -13.413 1.926 25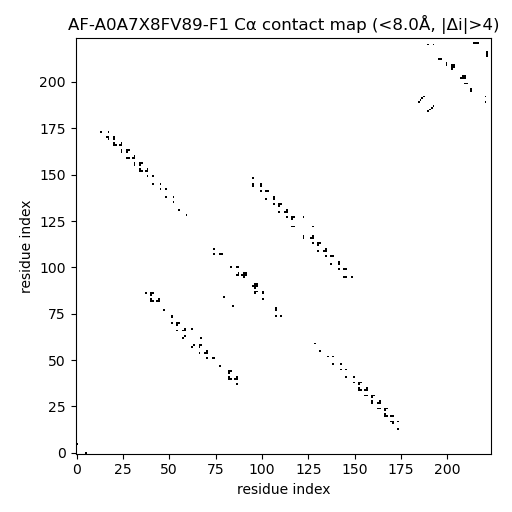.572 1.00 90.12 111 LEU A N 1
ATOM 928 C CA . LEU A 1 111 ? -12.566 0.914 26.196 1.00 90.12 111 LEU A CA 1
ATOM 929 C C . LEU A 1 111 ? -12.179 1.327 27.626 1.00 90.12 111 LEU A C 1
ATOM 931 O O . LEU A 1 111 ? -12.327 0.528 28.546 1.00 90.12 111 LEU A O 1
ATOM 935 N N . GLU A 1 112 ? -11.815 2.596 27.834 1.00 90.81 112 GLU A N 1
ATOM 936 C CA . GLU A 1 112 ? -11.585 3.167 29.170 1.00 90.81 112 GLU A CA 1
ATOM 937 C C . GLU A 1 112 ? -12.852 3.052 30.040 1.00 90.81 112 GLU A C 1
ATOM 939 O O . GLU A 1 112 ? -12.786 2.624 31.194 1.00 90.81 112 GLU A O 1
ATOM 944 N N . SER A 1 113 ? -14.031 3.370 29.486 1.00 89.31 113 SER A N 1
ATOM 945 C CA . SER A 1 113 ? -15.304 3.230 30.211 1.00 89.31 113 SER A CA 1
ATOM 946 C C . SER A 1 113 ? -15.635 1.776 30.558 1.00 89.31 113 SER A C 1
ATOM 948 O O . SER A 1 113 ? -16.110 1.504 31.659 1.00 89.31 113 SER A O 1
ATOM 950 N N . PHE A 1 114 ? -15.311 0.837 29.665 1.00 89.06 114 PHE A N 1
ATOM 951 C CA . PHE A 1 114 ? -15.487 -0.592 29.890 1.00 89.06 114 PHE A CA 1
ATOM 952 C C . PHE A 1 114 ? -14.644 -1.060 31.075 1.00 89.06 114 PHE A C 1
ATOM 954 O O . PHE A 1 114 ? -15.165 -1.743 31.950 1.00 89.06 114 PHE A O 1
ATOM 961 N N . PHE A 1 115 ? -13.379 -0.641 31.169 1.00 87.31 115 PHE A N 1
ATOM 962 C CA . PHE A 1 115 ? -12.542 -0.980 32.321 1.00 87.31 115 PHE A CA 1
ATOM 963 C C . PHE A 1 115 ? -13.017 -0.347 33.623 1.00 87.31 115 PHE A C 1
ATOM 965 O O . PHE A 1 115 ? -12.965 -1.005 34.657 1.00 87.31 115 PHE A O 1
ATOM 972 N N . LEU A 1 116 ? -13.518 0.888 33.593 1.00 87.69 116 LEU A N 1
ATOM 973 C CA . LEU A 1 116 ? -14.093 1.518 34.785 1.00 87.69 116 LEU A CA 1
ATOM 974 C C . LEU A 1 116 ? -15.324 0.763 35.304 1.00 87.69 116 LEU A C 1
ATOM 976 O O . LEU A 1 116 ? -15.502 0.653 36.516 1.00 87.69 116 LEU A O 1
ATOM 980 N N . LEU A 1 117 ? -16.159 0.243 34.401 1.00 85.50 117 LEU A N 1
ATOM 981 C CA . LEU A 1 117 ? -17.299 -0.607 34.752 1.00 85.50 117 LEU A CA 1
ATOM 982 C C . LEU A 1 117 ? -16.841 -1.975 35.262 1.00 85.50 117 LEU A C 1
ATOM 984 O O . LEU A 1 117 ? -17.351 -2.452 36.266 1.00 85.50 117 LEU A O 1
ATOM 988 N N . LEU A 1 118 ? -15.839 -2.570 34.616 1.00 83.12 118 LEU A N 1
ATOM 989 C CA . LEU A 1 118 ? -15.254 -3.853 35.006 1.00 83.12 118 LEU A CA 1
ATOM 990 C C . LEU A 1 118 ? -14.552 -3.800 36.380 1.00 83.12 118 LEU A C 1
ATOM 992 O O . LEU A 1 118 ? -14.425 -4.816 37.060 1.00 83.12 118 LEU A O 1
ATOM 996 N N . ASP A 1 119 ? -14.053 -2.627 36.773 1.00 81.50 119 ASP A N 1
ATOM 997 C CA . ASP A 1 119 ? -13.406 -2.375 38.064 1.00 81.50 119 ASP A CA 1
ATOM 998 C C . ASP A 1 119 ? -14.402 -2.092 39.198 1.00 81.50 119 ASP A C 1
ATOM 1000 O O . ASP A 1 119 ? -14.020 -2.156 40.368 1.00 81.50 119 ASP A O 1
ATOM 1004 N N . ARG A 1 120 ? -15.662 -1.770 38.884 1.00 78.81 120 ARG A N 1
ATOM 1005 C CA . ARG A 1 120 ? -16.715 -1.620 39.890 1.00 78.81 120 ARG A CA 1
ATOM 1006 C C . ARG A 1 120 ? -17.248 -3.000 40.267 1.00 78.81 120 ARG A C 1
ATOM 1008 O O . ARG A 1 120 ? -17.771 -3.722 39.430 1.00 78.81 120 ARG A O 1
ATOM 1015 N N . ASP A 1 121 ? -17.168 -3.332 41.555 1.00 58.06 121 ASP A N 1
ATOM 1016 C CA . ASP A 1 121 ? -17.663 -4.603 42.111 1.00 58.06 121 ASP A CA 1
ATOM 1017 C C . ASP A 1 121 ? -19.192 -4.793 41.962 1.00 58.06 121 ASP A C 1
ATOM 1019 O O . ASP A 1 121 ? -19.709 -5.900 42.126 1.00 58.06 121 ASP A O 1
ATOM 1023 N N . GLU A 1 122 ? -19.927 -3.732 41.615 1.00 56.12 122 GLU A N 1
ATOM 1024 C CA . GLU A 1 122 ? -21.340 -3.780 41.240 1.00 56.12 122 GLU A CA 1
ATOM 1025 C C . GLU A 1 122 ? -21.465 -3.970 39.723 1.00 56.12 122 GLU A C 1
ATOM 1027 O O . GLU A 1 122 ? -21.557 -3.014 38.954 1.00 56.12 122 GLU A O 1
ATOM 1032 N N . TYR A 1 123 ? -21.466 -5.233 39.291 1.00 56.56 123 TYR A N 1
ATOM 1033 C CA . TYR A 1 123 ? -21.842 -5.617 37.933 1.00 56.56 123 TYR A CA 1
ATOM 1034 C C . TYR A 1 123 ? -23.314 -5.262 37.679 1.00 56.56 123 TYR A C 1
ATOM 1036 O O . TYR A 1 123 ? -24.201 -6.113 37.786 1.00 56.56 123 TYR A O 1
ATOM 1044 N N . GLU A 1 124 ? -23.600 -4.037 37.249 1.00 61.06 124 GLU A N 1
ATOM 1045 C CA . GLU A 1 124 ? -24.751 -3.820 36.373 1.00 61.06 124 GLU A CA 1
ATOM 1046 C C . GLU A 1 124 ? -24.399 -4.451 35.020 1.00 61.06 124 GLU A C 1
ATOM 1048 O O . GLU A 1 124 ? -23.934 -3.800 34.089 1.00 61.06 124 GLU A O 1
ATOM 1053 N N . SER A 1 125 ? -24.544 -5.782 34.957 1.00 68.62 125 SER A N 1
ATOM 1054 C CA . SER A 1 125 ? -24.211 -6.632 33.800 1.00 68.62 125 SER A CA 1
ATOM 1055 C C . SER A 1 125 ? -24.725 -6.065 32.474 1.00 68.62 125 SER A C 1
ATOM 1057 O O . SER A 1 125 ? -24.025 -6.139 31.469 1.00 68.62 125 SER A O 1
ATOM 1059 N N . ALA A 1 126 ? -25.889 -5.414 32.496 1.00 80.19 126 ALA A N 1
ATOM 1060 C CA . ALA A 1 126 ? -26.482 -4.755 31.340 1.00 80.19 126 ALA A CA 1
ATOM 1061 C C . ALA A 1 126 ? -25.616 -3.616 30.768 1.00 80.19 126 ALA A C 1
ATOM 1063 O O . ALA A 1 126 ? -25.452 -3.535 29.551 1.00 80.19 126 ALA A O 1
ATOM 1064 N N . ASP A 1 127 ? -25.019 -2.772 31.613 1.00 84.06 127 ASP A N 1
ATOM 1065 C CA . ASP A 1 127 ? -24.206 -1.631 31.173 1.00 84.06 127 ASP A CA 1
ATOM 1066 C C . ASP A 1 127 ? -22.849 -2.090 30.624 1.00 84.06 127 ASP A C 1
ATOM 1068 O O . ASP A 1 127 ? -22.341 -1.543 29.637 1.00 84.06 127 ASP A O 1
ATOM 1072 N N . LEU A 1 128 ? -22.274 -3.141 31.218 1.00 84.19 128 LEU A N 1
ATOM 1073 C CA . LEU A 1 128 ? -21.037 -3.759 30.741 1.00 84.19 128 LEU A CA 1
ATOM 1074 C C . LEU A 1 128 ? -21.247 -4.442 29.379 1.00 84.19 128 LEU A C 1
ATOM 1076 O O . LEU A 1 128 ? -20.468 -4.214 28.450 1.00 84.19 128 LEU A O 1
ATOM 1080 N N . GLU A 1 129 ? -22.317 -5.228 29.23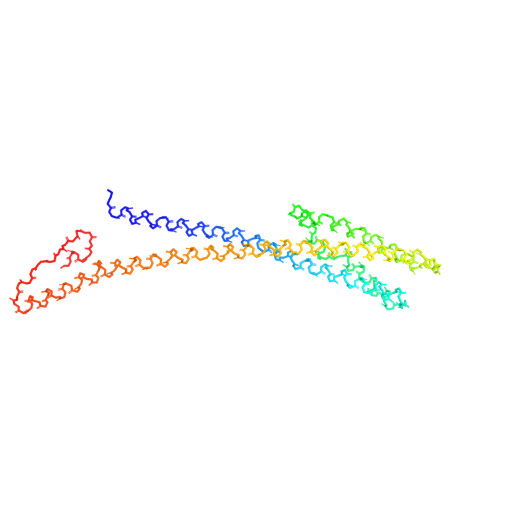6 1.00 84.31 129 GLU A N 1
ATOM 1081 C CA . GLU A 1 129 ? -22.700 -5.875 27.975 1.00 84.31 129 GLU A CA 1
ATOM 1082 C C . GLU A 1 129 ? -23.034 -4.846 26.888 1.00 84.31 129 GLU A C 1
ATOM 1084 O O . GLU A 1 129 ? -22.609 -4.990 25.738 1.00 84.31 129 GLU A O 1
ATOM 1089 N N . GLN A 1 130 ? -23.738 -3.766 27.239 1.00 89.25 130 GLN A N 1
ATOM 1090 C CA . GLN A 1 130 ? -24.035 -2.674 26.315 1.00 89.25 130 GLN A CA 1
ATOM 1091 C C . GLN A 1 130 ? -22.754 -1.976 25.842 1.00 89.25 130 GLN A C 1
ATOM 1093 O O . GLN A 1 130 ? -22.592 -1.735 24.641 1.00 89.25 130 GLN A O 1
ATOM 1098 N N . THR A 1 131 ? -21.823 -1.686 26.754 1.00 89.69 131 THR A N 1
ATOM 1099 C CA . THR A 1 131 ? -20.535 -1.057 26.421 1.00 89.69 131 THR A CA 1
ATOM 1100 C C . THR A 1 131 ? -19.691 -1.968 25.531 1.00 89.69 131 THR A C 1
ATOM 1102 O O . THR A 1 131 ? -19.144 -1.522 24.519 1.00 89.69 131 THR A O 1
ATOM 1105 N N . ALA A 1 132 ? -19.639 -3.263 25.845 1.00 87.56 132 ALA A N 1
ATOM 1106 C CA . ALA A 1 132 ? -18.972 -4.256 25.013 1.00 87.56 132 ALA A CA 1
ATOM 1107 C C . ALA A 1 132 ? -19.590 -4.366 23.612 1.00 87.56 132 ALA A C 1
ATOM 1109 O O . ALA A 1 132 ? -18.872 -4.379 22.612 1.00 87.56 132 ALA A O 1
ATOM 1110 N N . SER A 1 133 ? -20.920 -4.379 23.517 1.00 90.56 133 SER A N 1
ATOM 1111 C CA . SER A 1 133 ? -21.637 -4.382 22.240 1.00 90.56 133 SER A CA 1
ATOM 1112 C C . SER A 1 133 ? -21.280 -3.155 21.392 1.00 90.56 133 SER A C 1
ATOM 1114 O O . SER A 1 133 ? -20.955 -3.285 20.209 1.00 90.56 133 SER A O 1
ATOM 1116 N N . MET A 1 134 ? -21.224 -1.962 21.997 1.00 93.00 134 MET A N 1
ATOM 1117 C CA . MET A 1 134 ? -20.775 -0.748 21.305 1.00 93.00 134 MET A CA 1
ATOM 1118 C C . MET A 1 134 ? -19.317 -0.843 20.834 1.00 93.00 134 MET A C 1
ATOM 1120 O O . MET A 1 134 ? -19.018 -0.433 19.709 1.00 93.00 134 MET A O 1
ATOM 1124 N N . LEU A 1 135 ? -18.418 -1.421 21.640 1.00 92.19 135 LEU A N 1
ATOM 1125 C CA . LEU A 1 135 ? -17.026 -1.669 21.246 1.00 92.19 135 LEU A CA 1
ATOM 1126 C C . LEU A 1 135 ? -16.934 -2.593 20.025 1.00 92.19 135 LEU A C 1
ATOM 1128 O O . LEU A 1 135 ? -16.197 -2.283 19.085 1.00 92.19 135 LEU A O 1
ATOM 1132 N N . PHE A 1 136 ? -17.712 -3.678 19.983 1.00 92.75 136 PHE A N 1
ATOM 1133 C CA . PHE A 1 136 ? -17.767 -4.563 18.816 1.00 92.75 136 PHE A CA 1
ATOM 1134 C C . PHE A 1 136 ? -18.307 -3.855 17.571 1.00 92.75 136 PHE A C 1
ATOM 1136 O O . PHE A 1 136 ? -17.734 -4.006 16.491 1.00 92.75 136 PHE A O 1
ATOM 1143 N N . VAL A 1 137 ? -19.360 -3.043 17.707 1.00 93.88 137 VAL A N 1
ATOM 1144 C CA . VAL A 1 137 ? -19.932 -2.275 16.589 1.00 93.88 137 VAL A CA 1
ATOM 1145 C C . VAL A 1 137 ? -18.909 -1.296 16.015 1.00 93.88 137 VAL A C 1
ATOM 1147 O O . VAL A 1 137 ? -18.699 -1.274 14.800 1.00 93.88 137 VAL A O 1
ATOM 1150 N N . ILE A 1 138 ? -18.227 -0.521 16.864 1.00 92.88 138 ILE A N 1
ATOM 1151 C CA . ILE A 1 138 ? -17.208 0.432 16.404 1.00 92.88 138 ILE A CA 1
ATOM 1152 C C . ILE A 1 138 ? -16.010 -0.298 15.800 1.00 92.88 138 ILE A C 1
ATOM 1154 O O . ILE A 1 138 ? -15.535 0.102 14.737 1.00 92.88 138 ILE A O 1
ATOM 1158 N N . SER A 1 139 ? -15.547 -1.387 16.420 1.00 92.00 139 SER A N 1
ATOM 1159 C CA . SER A 1 139 ? -14.464 -2.211 15.874 1.00 92.00 139 SER A CA 1
ATOM 1160 C C . SER A 1 139 ? -14.817 -2.744 14.481 1.00 92.00 139 SER A C 1
ATOM 1162 O O . SER A 1 139 ? -14.036 -2.601 13.536 1.00 92.00 139 SER A O 1
ATOM 1164 N N . HIS A 1 140 ? -16.035 -3.265 14.306 1.00 92.44 140 HIS A N 1
ATOM 1165 C CA . HIS A 1 140 ? -16.530 -3.744 13.018 1.00 92.44 140 HIS A CA 1
ATOM 1166 C C . HIS A 1 140 ? -16.610 -2.619 11.973 1.00 92.44 140 HIS A C 1
ATOM 1168 O O . HIS A 1 140 ? -16.196 -2.799 10.822 1.00 92.44 140 HIS A O 1
ATOM 1174 N N . GLU A 1 141 ? -17.116 -1.443 12.344 1.00 92.50 141 GLU A N 1
ATOM 1175 C CA . GLU A 1 141 ? -17.181 -0.276 11.458 1.00 92.50 141 GLU A CA 1
ATOM 1176 C C . GLU A 1 141 ? -15.777 0.182 11.032 1.00 92.50 141 GLU A C 1
ATOM 1178 O O . GLU A 1 141 ? -15.516 0.390 9.843 1.00 92.50 141 GLU A O 1
ATOM 1183 N N . MET A 1 142 ? -14.839 0.270 11.981 1.00 92.44 142 MET A N 1
ATOM 1184 C CA . MET A 1 142 ? -13.436 0.587 11.710 1.00 92.44 142 MET A CA 1
ATOM 1185 C C . MET A 1 142 ? -12.811 -0.440 10.765 1.00 92.44 142 MET A C 1
ATOM 1187 O O . MET A 1 142 ? -12.189 -0.053 9.775 1.00 92.44 142 MET A O 1
ATOM 1191 N N . LYS A 1 143 ? -13.026 -1.738 11.002 1.00 92.44 143 LYS A N 1
ATOM 1192 C CA . LYS A 1 143 ? -12.522 -2.821 10.147 1.00 92.44 143 LYS A CA 1
ATOM 1193 C C . LYS A 1 143 ? -13.108 -2.757 8.738 1.00 92.44 143 LYS A C 1
ATOM 1195 O O . LYS A 1 143 ? -12.378 -2.912 7.760 1.00 92.44 143 LYS A O 1
ATOM 1200 N N . THR A 1 144 ? -14.397 -2.457 8.615 1.00 92.12 144 THR A N 1
ATOM 1201 C CA . THR A 1 144 ? -15.072 -2.295 7.319 1.00 92.12 144 THR A CA 1
ATOM 1202 C C . THR A 1 144 ? -14.478 -1.119 6.543 1.00 92.12 144 THR A C 1
ATOM 1204 O O . THR A 1 144 ? -14.085 -1.271 5.385 1.00 92.12 144 THR A O 1
ATOM 1207 N N . ASN A 1 145 ? -14.314 0.035 7.192 1.00 91.62 145 ASN A N 1
ATOM 1208 C CA . ASN A 1 145 ? -13.703 1.221 6.588 1.00 91.62 145 ASN A CA 1
ATOM 1209 C C . ASN A 1 145 ? -12.235 0.984 6.199 1.00 91.62 145 ASN A C 1
ATOM 1211 O O . ASN A 1 145 ? -11.802 1.397 5.120 1.00 91.62 145 ASN A O 1
ATOM 1215 N N . MET A 1 146 ? -11.476 0.272 7.036 1.00 92.06 146 MET A N 1
ATOM 1216 C CA . MET A 1 146 ? -10.112 -0.161 6.729 1.00 92.06 146 MET A CA 1
ATOM 1217 C C . MET A 1 146 ? -10.063 -1.130 5.548 1.00 92.06 146 MET A C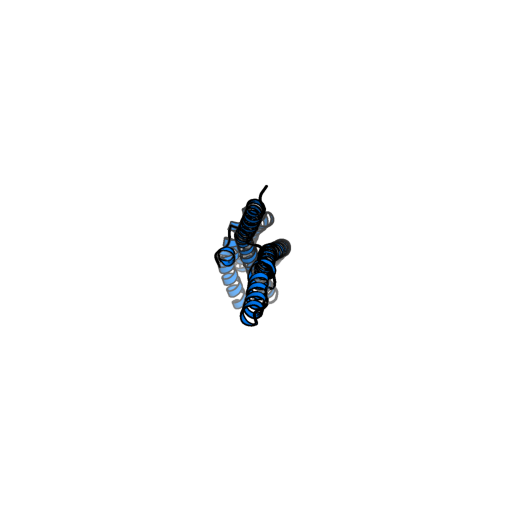 1
ATOM 1219 O O . MET A 1 146 ? -9.181 -0.999 4.705 1.00 92.06 146 MET A O 1
ATOM 1223 N N . SER A 1 147 ? -11.016 -2.057 5.436 1.00 91.12 147 SER A N 1
ATOM 1224 C CA . SER A 1 147 ? -11.122 -2.975 4.299 1.00 91.12 147 SER A CA 1
ATOM 1225 C C . SER A 1 147 ? -11.397 -2.224 2.995 1.00 91.12 147 SER A C 1
ATOM 1227 O O . SER A 1 147 ? -10.726 -2.463 1.993 1.00 91.12 147 SER A O 1
ATOM 1229 N N . VAL A 1 148 ? -12.328 -1.264 3.001 1.00 92.44 148 VAL A N 1
ATOM 1230 C CA . VAL A 1 148 ? -12.600 -0.416 1.826 1.00 92.44 148 VAL A CA 1
ATOM 1231 C C . VAL A 1 148 ? -11.356 0.384 1.438 1.00 92.44 148 VAL A C 1
ATOM 1233 O O . VAL A 1 148 ? -10.980 0.421 0.263 1.00 92.44 148 VAL A O 1
ATOM 1236 N N . LEU A 1 149 ? -10.681 0.992 2.417 1.00 91.81 149 LEU A N 1
ATOM 1237 C CA . LEU A 1 149 ? -9.436 1.722 2.192 1.00 91.81 149 LEU A CA 1
ATOM 1238 C C . LEU A 1 149 ? -8.339 0.801 1.629 1.00 91.81 149 LEU A C 1
ATOM 1240 O O . LEU A 1 149 ? -7.654 1.177 0.679 1.00 91.81 149 LEU A O 1
ATOM 1244 N N . HIS A 1 150 ? -8.215 -0.420 2.150 1.00 92.56 150 HIS A N 1
ATOM 1245 C CA . HIS A 1 150 ? -7.280 -1.429 1.662 1.00 92.56 150 HIS A CA 1
ATOM 1246 C C . HIS A 1 150 ? -7.539 -1.771 0.190 1.00 92.56 150 HIS A C 1
ATOM 1248 O O . HIS A 1 150 ? -6.606 -1.738 -0.611 1.00 92.56 150 HIS A O 1
ATOM 1254 N N . THR A 1 151 ? -8.792 -2.008 -0.211 1.00 91.06 151 THR A N 1
ATOM 1255 C CA . THR A 1 151 ? -9.141 -2.257 -1.620 1.00 91.06 151 THR A CA 1
ATOM 1256 C C . THR A 1 151 ? -8.806 -1.058 -2.515 1.00 91.06 151 THR A C 1
ATOM 1258 O O . THR A 1 151 ? -8.262 -1.228 -3.607 1.00 91.06 151 THR A O 1
ATOM 1261 N N . GLN A 1 152 ? -9.071 0.173 -2.059 1.00 90.94 152 GLN A N 1
ATOM 1262 C CA . GLN A 1 152 ? -8.701 1.382 -2.807 1.00 90.94 152 GLN A CA 1
ATOM 1263 C C . GLN A 1 152 ? -7.186 1.491 -3.010 1.00 90.94 152 GLN A C 1
ATOM 1265 O O . GLN A 1 152 ? -6.732 1.842 -4.101 1.00 90.94 152 GLN A O 1
ATOM 1270 N N . ILE A 1 153 ? -6.404 1.175 -1.980 1.00 91.88 153 ILE A N 1
ATOM 1271 C CA . ILE A 1 153 ? -4.941 1.187 -2.035 1.00 91.88 153 ILE A CA 1
ATOM 1272 C C . ILE A 1 153 ? -4.424 0.083 -2.951 1.00 91.88 153 ILE A C 1
ATOM 1274 O O . ILE A 1 153 ? -3.580 0.367 -3.795 1.00 91.88 153 ILE A O 1
ATOM 1278 N N . GLN A 1 154 ? -4.957 -1.137 -2.867 1.00 91.56 154 GLN A N 1
ATOM 1279 C CA . GLN A 1 154 ? -4.579 -2.230 -3.767 1.00 91.56 154 GLN A CA 1
ATOM 1280 C C . GLN A 1 154 ? -4.799 -1.861 -5.237 1.00 91.56 154 GLN A C 1
ATOM 1282 O O . GLN A 1 154 ? -3.918 -2.086 -6.065 1.00 91.56 154 GLN A O 1
ATOM 1287 N N . ASN A 1 155 ? -5.922 -1.214 -5.556 1.00 91.12 155 ASN A N 1
ATOM 1288 C CA . ASN A 1 155 ? -6.187 -0.726 -6.909 1.00 91.12 155 ASN A CA 1
ATOM 1289 C C . ASN A 1 155 ? -5.182 0.354 -7.346 1.00 91.12 155 ASN A C 1
ATOM 1291 O O . ASN A 1 155 ? -4.739 0.352 -8.497 1.00 91.12 155 ASN A O 1
ATOM 1295 N N . ARG A 1 156 ? -4.784 1.260 -6.441 1.00 90.38 156 ARG A N 1
ATOM 1296 C CA . ARG A 1 156 ? -3.732 2.255 -6.719 1.00 90.38 156 ARG A CA 1
ATOM 1297 C C . ARG A 1 156 ? -2.374 1.590 -6.950 1.00 90.38 156 ARG A C 1
ATOM 1299 O O . ARG A 1 156 ? -1.739 1.888 -7.951 1.00 90.38 156 ARG A O 1
ATOM 1306 N N . ILE A 1 157 ? -1.982 0.631 -6.111 1.00 89.56 157 ILE A N 1
ATOM 1307 C CA . ILE A 1 157 ? -0.739 -0.148 -6.255 1.00 89.56 157 ILE A CA 1
ATOM 1308 C C . ILE A 1 157 ? -0.718 -0.903 -7.589 1.00 89.56 157 ILE A C 1
ATOM 1310 O O . ILE A 1 157 ? 0.287 -0.882 -8.297 1.00 89.56 157 ILE A O 1
ATOM 1314 N N . ALA A 1 158 ? -1.823 -1.551 -7.964 1.00 89.12 158 ALA A N 1
ATOM 1315 C CA . ALA A 1 158 ? -1.934 -2.253 -9.240 1.00 89.12 158 ALA A CA 1
ATOM 1316 C C . ALA A 1 158 ? -1.764 -1.295 -10.431 1.00 89.12 158 ALA A C 1
ATOM 1318 O O . ALA A 1 158 ? -1.055 -1.610 -11.389 1.00 89.12 158 ALA A O 1
ATOM 1319 N N . ARG A 1 159 ? -2.359 -0.099 -10.352 1.00 89.12 159 ARG A N 1
ATOM 1320 C CA . ARG A 1 159 ? -2.187 0.954 -11.359 1.00 89.12 159 ARG A CA 1
ATOM 1321 C C . ARG A 1 159 ? -0.745 1.461 -11.420 1.00 89.12 159 ARG A C 1
ATOM 1323 O O . ARG A 1 159 ? -0.216 1.608 -12.518 1.00 89.12 159 ARG A O 1
ATOM 1330 N N . ASP A 1 160 ? -0.110 1.694 -10.276 1.00 88.19 160 ASP A N 1
ATOM 1331 C CA . ASP A 1 160 ? 1.285 2.135 -10.194 1.00 88.19 160 ASP A CA 1
ATOM 1332 C C . ASP A 1 160 ? 2.231 1.091 -10.811 1.00 88.19 160 ASP A C 1
ATOM 1334 O O . ASP A 1 160 ? 3.117 1.440 -11.592 1.00 88.19 160 ASP A O 1
ATOM 1338 N N . ASN A 1 161 ? 1.991 -0.199 -10.547 1.00 86.38 161 ASN A N 1
ATOM 1339 C CA . ASN A 1 161 ? 2.724 -1.306 -11.165 1.00 86.38 161 ASN A CA 1
ATOM 1340 C C . ASN A 1 161 ? 2.555 -1.329 -12.687 1.00 86.38 161 ASN A C 1
ATOM 1342 O O . ASN A 1 161 ? 3.535 -1.492 -13.412 1.00 86.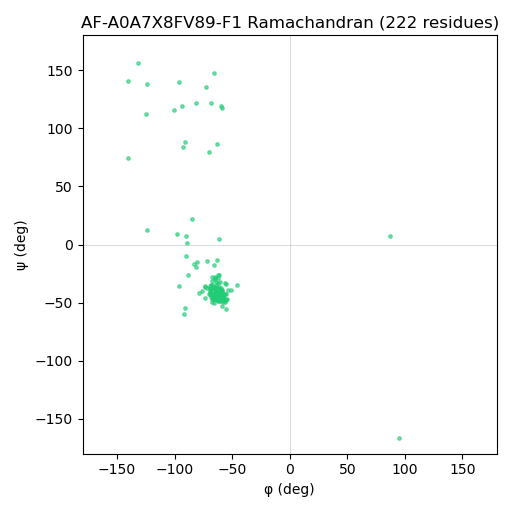38 161 ASN A O 1
ATOM 1346 N N . LEU A 1 162 ? 1.330 -1.146 -13.185 1.00 87.00 162 LEU A N 1
ATOM 1347 C CA . LEU A 1 162 ? 1.074 -1.092 -14.624 1.00 87.00 162 LEU A CA 1
ATOM 1348 C C . LEU A 1 162 ? 1.817 0.080 -15.273 1.00 87.00 162 LEU A C 1
ATOM 1350 O O . LEU A 1 162 ? 2.438 -0.090 -16.323 1.00 87.00 162 LEU A O 1
ATOM 1354 N N . LEU A 1 163 ? 1.811 1.249 -14.626 1.00 85.56 163 LEU A N 1
ATOM 1355 C CA . LEU A 1 163 ? 2.564 2.410 -15.091 1.00 85.56 163 LEU A CA 1
ATOM 1356 C C . LEU A 1 163 ? 4.070 2.129 -15.112 1.00 85.56 163 LEU A C 1
ATOM 1358 O O . LEU A 1 163 ? 4.710 2.439 -16.113 1.00 85.56 163 LEU A O 1
ATOM 1362 N N . PHE A 1 164 ? 4.613 1.488 -14.076 1.00 85.19 164 PHE A N 1
ATOM 1363 C CA . PHE A 1 164 ? 6.025 1.101 -14.008 1.00 85.19 164 PHE A CA 1
ATOM 1364 C C . PHE A 1 164 ? 6.423 0.129 -15.127 1.00 85.19 164 PHE A C 1
ATOM 1366 O O . PHE A 1 164 ? 7.428 0.329 -15.809 1.00 85.19 164 PHE A O 1
ATOM 1373 N N . VAL A 1 165 ? 5.615 -0.907 -15.364 1.00 85.69 165 VAL A N 1
ATOM 1374 C CA . VAL A 1 165 ? 5.856 -1.863 -16.455 1.00 85.69 165 VAL A CA 1
ATOM 1375 C C . VAL A 1 165 ? 5.791 -1.151 -17.804 1.00 85.69 165 VAL A C 1
ATOM 1377 O O . VAL A 1 165 ? 6.669 -1.345 -18.642 1.00 85.69 165 VAL A O 1
ATOM 1380 N N . SER A 1 166 ? 4.795 -0.285 -18.009 1.00 84.50 166 SER A N 1
ATOM 1381 C CA . SER A 1 166 ? 4.652 0.455 -19.265 1.00 84.50 166 SER A CA 1
ATOM 1382 C C . SER A 1 166 ? 5.816 1.419 -19.522 1.00 84.50 166 SER A C 1
ATOM 1384 O O . SER A 1 166 ? 6.335 1.453 -20.636 1.00 84.50 166 SER A O 1
ATOM 1386 N N . SER A 1 167 ? 6.288 2.157 -18.511 1.00 84.50 167 SER A N 1
ATOM 1387 C CA . SER A 1 167 ? 7.394 3.110 -18.666 1.00 84.50 167 SER A CA 1
ATOM 1388 C C . SER A 1 167 ? 8.726 2.405 -18.937 1.00 84.50 167 SER A C 1
ATOM 1390 O O . SER A 1 167 ? 9.514 2.856 -19.778 1.00 84.50 167 SER A O 1
ATOM 1392 N N . ALA A 1 168 ? 8.959 1.262 -18.288 1.00 84.19 168 ALA A N 1
ATOM 1393 C CA . ALA A 1 168 ? 10.113 0.412 -18.553 1.00 84.19 168 ALA A CA 1
ATOM 1394 C C . ALA A 1 168 ? 10.066 -0.172 -19.974 1.00 84.19 168 ALA A C 1
ATOM 1396 O O . ALA A 1 168 ? 11.061 -0.125 -20.700 1.00 84.19 168 ALA A O 1
ATOM 1397 N N . LEU A 1 169 ? 8.901 -0.666 -20.401 1.00 86.88 169 LEU A N 1
ATOM 1398 C CA . LEU A 1 169 ? 8.714 -1.275 -21.716 1.00 86.88 169 LEU A CA 1
ATOM 1399 C C . LEU A 1 169 ? 8.907 -0.261 -22.851 1.00 86.88 169 LEU A C 1
ATOM 1401 O O . LEU A 1 169 ? 9.537 -0.585 -23.854 1.00 86.88 169 LEU A O 1
ATOM 1405 N N . VAL A 1 170 ? 8.455 0.983 -22.672 1.00 85.62 170 VAL A N 1
ATOM 1406 C CA . VAL A 1 170 ? 8.697 2.081 -23.622 1.00 85.62 170 VAL A CA 1
ATOM 1407 C C . VAL A 1 170 ? 10.193 2.356 -23.787 1.00 85.62 170 VAL A C 1
ATOM 1409 O O . VAL A 1 170 ? 10.682 2.433 -24.915 1.00 85.62 170 VAL A O 1
ATOM 1412 N N . SER A 1 171 ? 10.935 2.453 -22.680 1.00 82.62 171 SER A N 1
ATOM 1413 C CA . SER A 1 171 ? 12.389 2.661 -22.721 1.00 82.62 171 SER A CA 1
ATOM 1414 C C . SER A 1 171 ? 13.110 1.496 -23.403 1.00 82.62 171 SER A C 1
ATOM 1416 O O . SER A 1 171 ? 14.011 1.709 -24.214 1.00 82.62 171 SER A O 1
ATOM 1418 N N . LEU A 1 172 ? 12.685 0.262 -23.121 1.00 86.69 172 LEU A N 1
ATOM 1419 C CA . LEU A 1 172 ? 13.262 -0.938 -23.718 1.00 86.69 172 LEU A CA 1
ATOM 1420 C C . LEU A 1 172 ? 12.996 -1.000 -25.227 1.00 86.69 172 LEU A C 1
ATOM 1422 O O . LEU A 1 172 ? 13.929 -1.206 -26.001 1.00 86.69 172 LEU A O 1
ATOM 1426 N N . LEU A 1 173 ? 11.761 -0.739 -25.663 1.00 87.50 173 LEU A N 1
ATOM 1427 C CA . LEU A 1 173 ? 11.418 -0.662 -27.085 1.00 87.50 173 LEU A CA 1
ATOM 1428 C C . LEU A 1 173 ? 12.239 0.412 -27.801 1.00 87.50 173 LEU A C 1
ATOM 1430 O O . LEU A 1 173 ? 12.834 0.135 -28.842 1.00 87.50 173 LEU A O 1
ATOM 1434 N N . ALA A 1 174 ? 12.348 1.607 -27.224 1.00 84.25 174 ALA A N 1
ATOM 1435 C CA . ALA A 1 174 ? 13.158 2.683 -27.784 1.00 84.25 174 ALA A CA 1
ATOM 1436 C C . ALA A 1 174 ? 14.628 2.262 -27.986 1.00 84.25 174 ALA A C 1
ATOM 1438 O O . ALA A 1 174 ? 15.212 2.506 -29.044 1.00 84.25 174 ALA A O 1
ATOM 1439 N N . LEU A 1 175 ? 15.204 1.563 -27.006 1.00 84.69 175 LEU A N 1
ATOM 1440 C CA . LEU A 1 175 ? 16.582 1.076 -27.057 1.00 84.69 175 LEU A CA 1
ATOM 1441 C C . LEU A 1 175 ? 16.756 -0.044 -28.097 1.00 84.69 175 LEU A C 1
ATOM 1443 O O . LEU A 1 175 ? 17.731 -0.039 -28.847 1.00 84.69 175 LEU A O 1
ATOM 1447 N N . THR A 1 176 ? 15.785 -0.956 -28.224 1.00 86.44 176 THR A N 1
ATOM 1448 C CA . THR A 1 176 ? 15.808 -1.993 -29.274 1.00 86.44 176 THR A CA 1
ATOM 1449 C C . THR A 1 176 ? 15.731 -1.402 -30.681 1.00 86.44 176 THR A C 1
ATOM 1451 O O . THR A 1 176 ? 16.473 -1.836 -31.560 1.00 86.44 176 THR A O 1
ATOM 1454 N N . VAL A 1 177 ? 14.904 -0.374 -30.899 1.00 85.88 177 VAL A N 1
ATOM 1455 C CA . VAL A 1 177 ? 14.814 0.321 -32.192 1.00 85.88 177 VAL A CA 1
ATOM 1456 C C . VAL A 1 177 ? 16.140 1.000 -32.532 1.00 85.88 177 VAL A C 1
ATOM 1458 O O . VAL A 1 177 ? 16.605 0.887 -33.666 1.00 85.88 177 VAL A O 1
ATOM 1461 N N . LEU A 1 178 ? 16.787 1.647 -31.557 1.00 83.44 178 LEU A N 1
ATOM 1462 C CA . LEU A 1 178 ? 18.117 2.234 -31.740 1.00 83.44 178 LEU A CA 1
ATOM 1463 C C . LEU A 1 178 ? 19.175 1.183 -32.098 1.00 83.44 178 LEU A C 1
ATOM 1465 O O . LEU A 1 178 ? 19.958 1.393 -33.025 1.00 83.44 178 LEU A O 1
ATOM 1469 N N . LEU A 1 179 ? 19.186 0.043 -31.401 1.00 84.81 179 LEU A N 1
ATOM 1470 C CA . LEU A 1 179 ? 20.111 -1.057 -31.683 1.00 84.81 179 LEU A CA 1
ATOM 1471 C C . LEU A 1 179 ? 19.905 -1.629 -33.087 1.00 84.81 179 LEU A C 1
ATOM 1473 O O . LEU A 1 179 ? 20.873 -1.785 -33.830 1.00 84.81 179 LEU A O 1
ATOM 1477 N N . LEU A 1 180 ? 18.657 -1.900 -33.475 1.00 87.38 180 LEU A N 1
ATOM 1478 C CA . LEU A 1 180 ? 18.331 -2.407 -34.808 1.00 87.38 180 LEU A CA 1
ATOM 1479 C C . LEU A 1 180 ? 18.714 -1.405 -35.898 1.00 87.38 180 LEU A C 1
ATOM 1481 O O . LEU A 1 180 ? 19.292 -1.799 -36.911 1.00 87.38 180 LEU A O 1
ATOM 1485 N N . PHE A 1 181 ? 18.445 -0.115 -35.687 1.00 83.69 181 PHE A N 1
ATOM 1486 C CA . PHE A 1 181 ? 18.838 0.931 -36.626 1.00 83.69 181 PHE A CA 1
ATOM 1487 C C . PHE A 1 181 ? 20.359 0.982 -36.806 1.00 83.69 181 PHE A C 1
ATOM 1489 O O . PHE A 1 181 ? 20.837 0.959 -37.940 1.00 83.69 181 PHE A O 1
ATOM 1496 N N . ASN A 1 182 ? 21.121 0.969 -35.708 1.00 80.25 182 ASN A N 1
ATOM 1497 C CA . ASN A 1 182 ? 22.584 0.954 -35.753 1.00 80.25 182 ASN A CA 1
ATOM 1498 C C . ASN A 1 182 ? 23.128 -0.310 -36.433 1.00 80.25 182 ASN A C 1
ATOM 1500 O O . ASN A 1 182 ? 24.017 -0.210 -37.272 1.00 80.25 182 ASN A O 1
ATOM 1504 N N . LEU A 1 183 ? 22.571 -1.490 -36.146 1.00 84.50 183 LEU A N 1
ATOM 1505 C CA . LEU A 1 183 ? 22.968 -2.744 -36.797 1.00 84.50 183 LEU A CA 1
ATOM 1506 C C . LEU A 1 183 ? 22.715 -2.717 -38.308 1.00 84.50 183 LEU A C 1
ATOM 1508 O O . LEU A 1 183 ? 23.576 -3.123 -39.092 1.00 84.50 183 LEU A O 1
ATOM 1512 N N . VAL A 1 184 ? 21.551 -2.223 -38.735 1.00 84.62 184 VAL A N 1
ATOM 1513 C CA . VAL A 1 184 ? 21.225 -2.074 -40.161 1.00 84.62 184 VAL A CA 1
ATOM 1514 C C . VAL A 1 184 ? 22.154 -1.060 -40.823 1.00 84.62 184 VAL A C 1
ATOM 1516 O O . VAL A 1 184 ? 22.621 -1.312 -41.936 1.00 84.62 184 VAL A O 1
ATOM 1519 N N . TRP A 1 185 ? 22.446 0.052 -40.147 1.00 81.06 185 TRP A N 1
ATOM 1520 C CA . TRP A 1 185 ? 23.365 1.072 -40.642 1.00 81.06 185 TRP A CA 1
ATOM 1521 C C . TRP A 1 185 ? 24.792 0.528 -40.790 1.00 81.06 185 TRP A C 1
ATOM 1523 O O . TRP A 1 185 ? 25.362 0.653 -41.868 1.00 81.06 185 TRP A O 1
ATOM 1533 N N . ILE A 1 186 ? 25.331 -0.180 -39.792 1.00 80.69 186 ILE A N 1
ATOM 1534 C CA . ILE A 1 186 ? 26.653 -0.828 -39.876 1.00 80.69 186 ILE A CA 1
ATOM 1535 C C . ILE A 1 186 ? 26.678 -1.850 -41.017 1.00 80.69 186 ILE A C 1
ATOM 1537 O O . ILE A 1 186 ? 27.610 -1.866 -41.820 1.00 80.69 186 ILE A O 1
ATOM 1541 N N . ARG A 1 187 ? 25.641 -2.687 -41.147 1.00 81.25 187 ARG A N 1
ATOM 1542 C CA . ARG A 1 187 ? 25.591 -3.717 -42.194 1.00 81.25 187 ARG A CA 1
ATOM 1543 C C . ARG A 1 187 ? 25.545 -3.123 -43.607 1.00 81.25 187 ARG A C 1
ATOM 1545 O O . ARG A 1 187 ? 26.221 -3.639 -44.492 1.00 81.25 187 ARG A O 1
ATOM 1552 N N . ARG A 1 188 ? 24.721 -2.093 -43.834 1.00 78.50 188 ARG A N 1
ATOM 1553 C CA . ARG A 1 188 ? 24.503 -1.488 -45.167 1.00 78.50 188 ARG A CA 1
ATOM 1554 C C . ARG A 1 188 ? 25.482 -0.369 -45.519 1.00 78.50 188 ARG A C 1
ATOM 1556 O O . ARG A 1 188 ? 25.660 -0.083 -46.696 1.00 78.50 188 ARG A O 1
ATOM 1563 N N . GLY A 1 189 ? 26.033 0.313 -44.524 1.00 70.94 189 GLY A N 1
ATOM 1564 C CA . GLY A 1 189 ? 26.990 1.399 -44.710 1.00 70.94 189 GLY A CA 1
ATOM 1565 C C . GLY A 1 189 ? 28.419 0.878 -44.706 1.00 70.94 189 GLY A C 1
ATOM 1566 O O . GLY A 1 189 ? 29.146 1.072 -45.670 1.00 70.94 189 GLY A O 1
ATOM 1567 N N . PHE A 1 190 ? 28.797 0.157 -43.650 1.00 75.06 190 PHE A N 1
ATOM 1568 C CA . PHE A 1 190 ? 30.185 -0.223 -43.390 1.00 75.06 190 PHE A CA 1
ATOM 1569 C C . PHE A 1 190 ? 30.532 -1.588 -44.004 1.00 75.06 190 PHE A C 1
ATOM 1571 O O . PHE A 1 190 ? 31.372 -1.690 -44.897 1.00 75.06 190 PHE A O 1
ATOM 1578 N N . LEU A 1 191 ? 29.828 -2.649 -43.593 1.00 80.56 191 LEU A N 1
ATOM 1579 C CA . LEU A 1 191 ? 30.184 -4.028 -43.951 1.00 80.56 191 LEU A CA 1
ATOM 1580 C C . LEU A 1 191 ? 30.078 -4.295 -45.460 1.00 80.56 191 LEU A C 1
ATOM 1582 O O . LEU A 1 191 ? 30.957 -4.919 -46.046 1.00 80.56 191 LEU A O 1
ATOM 1586 N N . SER A 1 192 ? 29.023 -3.804 -46.115 1.00 81.06 192 SER A N 1
ATOM 1587 C CA . SER A 1 192 ? 28.865 -3.983 -47.562 1.00 81.06 192 SER A CA 1
ATOM 1588 C C . SER A 1 192 ? 29.902 -3.223 -48.388 1.00 81.06 192 SER A C 1
ATOM 1590 O O . SER A 1 192 ? 30.195 -3.653 -49.500 1.00 81.06 192 SER A O 1
ATOM 1592 N N . ARG A 1 193 ? 30.442 -2.104 -47.885 1.00 77.81 193 ARG A N 1
ATOM 1593 C CA . ARG A 1 193 ? 31.531 -1.381 -48.560 1.00 77.81 193 ARG A CA 1
ATOM 1594 C C . ARG A 1 193 ? 32.842 -2.133 -48.414 1.00 77.81 193 ARG A C 1
ATOM 1596 O O . ARG A 1 193 ? 33.476 -2.385 -49.428 1.00 77.81 193 ARG A O 1
ATOM 1603 N N . ILE A 1 194 ? 33.165 -2.601 -47.208 1.00 82.44 194 ILE A N 1
ATOM 1604 C CA . ILE A 1 194 ? 34.355 -3.432 -46.962 1.00 82.44 194 ILE A CA 1
ATOM 1605 C C . ILE A 1 194 ? 34.361 -4.675 -47.853 1.00 82.44 194 ILE A C 1
ATOM 1607 O O . ILE A 1 194 ? 35.354 -4.943 -48.516 1.00 82.44 194 ILE A O 1
ATOM 1611 N N . LEU A 1 195 ? 33.243 -5.404 -47.933 1.00 83.44 195 LEU A N 1
ATOM 1612 C CA . LEU A 1 195 ? 33.158 -6.595 -48.787 1.00 83.44 195 LEU A CA 1
ATOM 1613 C C . LEU A 1 195 ? 33.351 -6.269 -50.278 1.00 83.44 195 LEU A C 1
ATOM 1615 O O . LEU A 1 195 ? 33.918 -7.072 -51.010 1.00 83.44 195 LEU A O 1
ATOM 1619 N N . ARG A 1 196 ? 32.906 -5.093 -50.738 1.00 81.12 196 ARG A N 1
ATOM 1620 C CA . ARG A 1 196 ? 33.166 -4.634 -52.113 1.00 81.12 196 ARG A CA 1
ATOM 1621 C C . ARG A 1 196 ? 34.624 -4.227 -52.321 1.00 81.12 196 ARG A C 1
ATOM 1623 O O . ARG A 1 196 ? 35.158 -4.492 -53.391 1.00 81.12 196 ARG A O 1
ATOM 1630 N N . MET A 1 197 ? 35.259 -3.606 -51.324 1.00 82.19 197 MET A N 1
ATOM 1631 C CA . MET A 1 197 ? 36.690 -3.283 -51.361 1.00 82.19 197 MET A CA 1
ATOM 1632 C C . MET A 1 197 ? 37.541 -4.546 -51.452 1.00 82.19 197 MET A C 1
ATOM 1634 O O . MET A 1 197 ? 38.427 -4.605 -52.296 1.00 82.19 197 MET A O 1
ATOM 1638 N N . ASP A 1 198 ? 37.224 -5.571 -50.662 1.00 85.31 198 ASP A N 1
ATOM 1639 C CA . ASP A 1 198 ? 37.906 -6.870 -50.701 1.00 85.31 198 ASP A CA 1
ATOM 1640 C C . ASP A 1 198 ? 37.778 -7.544 -52.079 1.00 85.31 198 ASP A C 1
ATOM 1642 O O . ASP A 1 198 ? 38.769 -7.963 -52.675 1.00 85.31 198 ASP A O 1
ATOM 1646 N N . GLN A 1 199 ? 36.573 -7.545 -52.658 1.00 84.50 199 GLN A N 1
ATOM 1647 C CA . GLN A 1 199 ? 36.343 -8.062 -54.012 1.00 84.50 199 GLN A CA 1
ATOM 1648 C C . GLN A 1 199 ? 37.139 -7.303 -55.082 1.00 84.50 199 GLN A C 1
ATOM 1650 O O . GLN A 1 199 ? 37.714 -7.922 -55.978 1.00 84.50 199 GLN A O 1
ATOM 1655 N N . LEU A 1 200 ? 37.192 -5.971 -54.997 1.00 84.19 200 LEU A N 1
ATOM 1656 C CA . LEU A 1 200 ? 37.936 -5.143 -55.947 1.00 84.19 200 LEU A CA 1
ATOM 1657 C C . LEU A 1 200 ? 39.448 -5.317 -55.801 1.00 84.19 200 LEU A C 1
ATOM 1659 O O . LEU A 1 200 ? 40.135 -5.461 -56.811 1.00 84.19 200 LEU A O 1
ATOM 1663 N N . ALA A 1 201 ? 39.961 -5.370 -54.572 1.00 84.69 201 ALA A N 1
ATOM 1664 C CA . ALA A 1 201 ? 41.364 -5.672 -54.307 1.00 84.69 201 ALA A CA 1
ATOM 1665 C C . ALA A 1 201 ? 41.745 -7.054 -54.862 1.00 84.69 201 ALA A C 1
ATOM 1667 O O . ALA A 1 201 ? 42.772 -7.188 -55.527 1.00 84.69 201 ALA A O 1
ATOM 1668 N N . GLY A 1 202 ? 40.880 -8.056 -54.666 1.00 85.44 202 GLY A N 1
ATOM 1669 C CA . GLY A 1 202 ? 41.030 -9.388 -55.246 1.00 85.44 202 GLY A CA 1
ATOM 1670 C C . GLY A 1 202 ? 41.094 -9.360 -56.774 1.00 85.44 202 GLY A C 1
ATOM 1671 O O . GLY A 1 202 ? 42.027 -9.911 -57.349 1.00 85.44 202 GLY A O 1
ATOM 1672 N N . CYS A 1 203 ? 40.162 -8.676 -57.438 1.00 84.00 203 CYS A N 1
ATOM 1673 C CA . CYS A 1 203 ? 40.182 -8.498 -58.894 1.00 84.00 203 CYS A CA 1
ATOM 1674 C C . CYS A 1 203 ? 41.485 -7.866 -59.406 1.00 84.00 203 CYS A C 1
ATOM 1676 O O . CYS A 1 203 ? 42.114 -8.391 -60.324 1.00 84.00 203 CYS A O 1
ATOM 1678 N N . ILE A 1 204 ? 41.912 -6.760 -58.786 1.00 84.56 204 ILE A N 1
ATOM 1679 C CA . ILE A 1 204 ? 43.127 -6.037 -59.182 1.00 84.56 204 ILE A CA 1
ATOM 1680 C C . ILE A 1 204 ? 44.358 -6.931 -59.015 1.00 84.56 204 ILE A C 1
ATOM 1682 O O . ILE A 1 204 ? 45.223 -6.953 -59.888 1.00 84.56 204 ILE A O 1
ATOM 1686 N N . ALA A 1 205 ? 44.427 -7.709 -57.932 1.00 85.38 205 ALA A N 1
ATOM 1687 C CA . ALA A 1 205 ? 45.515 -8.657 -57.703 1.00 85.38 205 ALA A CA 1
ATOM 1688 C C . ALA A 1 205 ? 45.597 -9.757 -58.781 1.00 85.38 205 ALA A C 1
ATOM 1690 O O . ALA A 1 205 ? 46.683 -10.272 -59.036 1.00 85.38 205 ALA A O 1
ATOM 1691 N N . HIS A 1 206 ? 44.479 -10.090 -59.436 1.00 88.00 206 HIS A N 1
ATOM 1692 C CA . HIS A 1 206 ? 44.429 -11.037 -60.557 1.00 88.00 206 HIS A CA 1
ATOM 1693 C C . HIS A 1 206 ? 44.649 -10.374 -61.929 1.00 88.00 206 HIS A C 1
ATOM 1695 O O . HIS A 1 206 ? 44.645 -11.065 -62.945 1.00 88.00 206 HIS A O 1
ATOM 1701 N N . GLY A 1 207 ? 44.891 -9.059 -61.970 1.00 82.44 207 GLY A N 1
ATOM 1702 C CA . GLY A 1 207 ? 45.145 -8.305 -63.200 1.00 82.44 207 GLY A CA 1
ATOM 1703 C C . GLY A 1 207 ? 43.889 -7.790 -63.911 1.00 82.44 207 GLY A C 1
ATOM 1704 O O . GLY A 1 207 ? 44.014 -7.228 -64.997 1.00 82.44 207 GLY A O 1
ATOM 1705 N N . ASP A 1 208 ? 42.705 -7.931 -63.306 1.00 81.44 208 ASP A N 1
ATOM 1706 C CA . ASP A 1 208 ? 41.433 -7.493 -63.884 1.00 81.44 208 ASP A CA 1
ATOM 1707 C C . ASP A 1 208 ? 41.011 -6.100 -63.381 1.00 81.44 208 ASP A C 1
ATOM 1709 O O . ASP A 1 208 ? 41.095 -5.769 -62.194 1.00 81.44 208 ASP A O 1
ATOM 1713 N N . HIS A 1 209 ? 40.476 -5.270 -64.281 1.00 77.06 209 HIS A N 1
ATOM 1714 C CA . HIS A 1 209 ? 39.932 -3.949 -63.947 1.00 77.06 209 HIS A CA 1
ATOM 1715 C C . HIS A 1 209 ? 38.422 -4.022 -63.652 1.00 77.06 209 HIS A C 1
ATOM 1717 O O . HIS A 1 209 ? 37.590 -3.753 -64.517 1.00 77.06 209 HIS A O 1
ATOM 1723 N N . CYS A 1 210 ? 38.052 -4.366 -62.414 1.00 69.94 210 CYS A N 1
ATOM 1724 C CA . CYS A 1 210 ? 36.661 -4.647 -62.011 1.00 69.94 210 CYS A CA 1
ATOM 1725 C C . CYS A 1 210 ? 35.792 -3.425 -61.609 1.00 69.94 210 CYS A C 1
ATOM 1727 O O . CYS A 1 210 ? 34.769 -3.587 -60.944 1.00 69.94 210 CYS A O 1
ATOM 1729 N N . GLY A 1 211 ? 36.130 -2.204 -62.037 1.00 69.94 211 GLY A N 1
ATOM 1730 C CA . GLY A 1 211 ? 35.319 -0.997 -61.791 1.00 69.94 211 GLY A CA 1
ATOM 1731 C C . GLY A 1 211 ? 35.730 -0.178 -60.557 1.00 69.94 211 GLY A C 1
ATOM 1732 O O . GLY A 1 211 ? 36.825 -0.346 -60.031 1.00 69.94 211 GLY A O 1
ATOM 1733 N N . VAL A 1 212 ? 34.872 0.764 -60.135 1.00 70.50 212 VAL A N 1
ATOM 1734 C CA . VAL A 1 212 ? 35.192 1.815 -59.142 1.00 70.50 212 VAL A CA 1
ATOM 1735 C C . VAL A 1 212 ? 34.214 1.775 -57.963 1.00 70.50 212 VAL A C 1
ATOM 1737 O O . VAL A 1 212 ? 33.005 1.626 -58.160 1.00 70.50 212 VAL A O 1
ATOM 1740 N N . LEU A 1 213 ? 34.720 1.933 -56.735 1.00 70.12 213 LEU A N 1
ATOM 1741 C CA . LEU A 1 213 ? 33.879 2.112 -55.550 1.00 70.12 213 LEU A CA 1
ATOM 1742 C C . LEU A 1 213 ? 33.247 3.510 -55.531 1.00 70.12 213 LEU A C 1
ATOM 1744 O O . LEU A 1 213 ? 33.943 4.499 -55.752 1.00 70.12 213 LEU A O 1
ATOM 1748 N N . PRO A 1 214 ? 31.948 3.627 -55.215 1.00 66.12 214 PRO A N 1
ATOM 1749 C CA . PRO A 1 214 ? 31.357 4.923 -54.925 1.00 66.12 214 PRO A CA 1
ATOM 1750 C C . PRO A 1 214 ? 31.929 5.465 -53.607 1.00 66.12 214 PRO A C 1
ATOM 1752 O O . PRO A 1 214 ? 31.795 4.826 -52.563 1.00 66.12 214 PRO A O 1
ATOM 1755 N N . VAL A 1 215 ? 32.547 6.642 -53.684 1.00 64.75 215 VAL A N 1
ATOM 1756 C CA . VAL A 1 215 ? 33.139 7.381 -52.562 1.00 64.75 215 VAL A CA 1
ATOM 1757 C C . VAL A 1 215 ? 32.090 8.364 -52.035 1.00 64.75 215 VAL A C 1
ATOM 1759 O O . VAL A 1 215 ? 31.644 9.237 -52.780 1.00 64.75 215 VAL A O 1
ATOM 1762 N N . ASP A 1 216 ? 31.686 8.234 -50.770 1.00 63.47 216 ASP A N 1
ATOM 1763 C CA . ASP A 1 216 ? 30.830 9.221 -50.101 1.00 63.47 216 ASP A CA 1
ATOM 1764 C C . ASP A 1 216 ? 31.712 10.110 -49.215 1.00 63.47 216 ASP A C 1
ATOM 1766 O O . ASP A 1 216 ? 32.288 9.650 -48.242 1.00 63.47 216 ASP A O 1
ATOM 1770 N N . ALA A 1 217 ? 31.794 11.403 -49.523 1.00 55.78 217 ALA A N 1
ATOM 1771 C CA . ALA A 1 217 ? 32.836 12.322 -49.042 1.00 55.78 217 ALA A CA 1
ATOM 1772 C C . ALA A 1 217 ? 32.963 12.567 -47.510 1.00 55.78 217 ALA A C 1
ATOM 1774 O O . ALA A 1 217 ? 33.774 13.398 -47.113 1.00 55.78 217 ALA A O 1
ATOM 1775 N N . ASP A 1 218 ? 32.206 11.873 -46.656 1.00 64.88 218 ASP A N 1
ATOM 1776 C CA . ASP A 1 218 ? 32.068 12.164 -45.219 1.00 64.88 218 ASP A CA 1
ATOM 1777 C C . ASP A 1 218 ? 32.408 10.974 -44.277 1.00 64.88 218 ASP A C 1
ATOM 1779 O O . ASP A 1 218 ? 32.095 11.058 -43.087 1.00 64.88 218 ASP A O 1
ATOM 1783 N N . ASP A 1 219 ? 33.020 9.872 -44.746 1.00 68.19 219 ASP A N 1
ATOM 1784 C CA . ASP A 1 219 ? 33.422 8.736 -43.884 1.00 68.19 219 ASP A CA 1
ATOM 1785 C C . ASP A 1 219 ? 34.869 8.241 -44.092 1.00 68.19 219 ASP A C 1
ATOM 1787 O O . ASP A 1 219 ? 35.479 8.439 -45.141 1.00 68.19 219 ASP A O 1
ATOM 1791 N N . GLU A 1 220 ? 35.444 7.595 -43.069 1.00 73.06 220 GLU A N 1
ATOM 1792 C CA . GLU A 1 220 ? 36.828 7.089 -43.093 1.00 73.06 220 GLU A CA 1
ATOM 1793 C C . GLU A 1 220 ? 37.043 6.021 -44.177 1.00 73.06 220 GLU A C 1
ATOM 1795 O O . GLU A 1 220 ? 38.140 5.894 -44.715 1.00 73.06 220 GLU A O 1
ATOM 1800 N N . LEU A 1 221 ? 35.986 5.279 -44.521 1.00 71.25 221 LEU A N 1
ATOM 1801 C CA 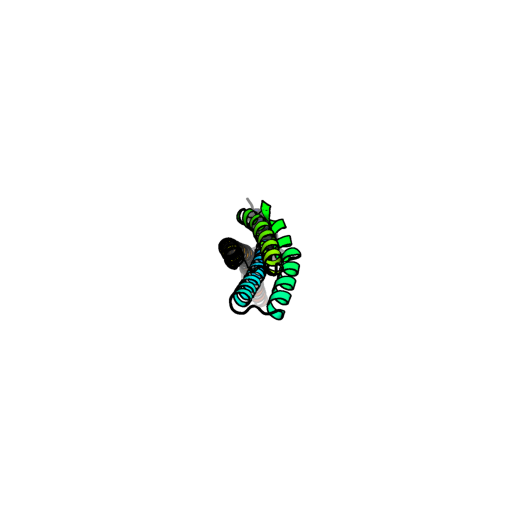. LEU A 1 221 ? 35.975 4.285 -45.599 1.00 71.25 221 LEU A CA 1
ATOM 1802 C C . LEU A 1 221 ? 36.171 4.901 -46.982 1.00 71.25 221 LEU A C 1
ATOM 1804 O O . LEU A 1 221 ? 36.702 4.235 -47.858 1.00 71.25 221 LEU A O 1
ATOM 1808 N N . SER A 1 222 ? 35.739 6.142 -47.178 1.00 74.19 222 SER A N 1
ATOM 1809 C CA . SER A 1 222 ? 35.914 6.876 -48.430 1.00 74.19 222 SER A CA 1
ATOM 1810 C C . SER A 1 222 ? 37.304 7.498 -48.569 1.00 74.19 222 SER A C 1
ATOM 1812 O O . SER A 1 222 ? 37.677 7.914 -49.663 1.00 74.19 222 SER A O 1
ATOM 1814 N N . GLY A 1 223 ? 38.067 7.578 -47.474 1.00 70.50 223 GLY A N 1
ATOM 1815 C CA . GLY A 1 223 ? 39.482 7.953 -47.505 1.00 70.50 223 GLY A CA 1
ATOM 1816 C C . GLY A 1 223 ? 40.426 6.799 -47.866 1.00 70.50 223 GLY A C 1
ATOM 1817 O O . GLY A 1 223 ? 41.567 7.069 -48.241 1.00 70.50 223 GLY A O 1
ATOM 1818 N N . LEU A 1 224 ? 39.965 5.549 -47.732 1.00 65.00 224 LEU A N 1
ATOM 1819 C CA . LEU A 1 224 ? 40.673 4.320 -48.117 1.00 65.00 224 LEU A CA 1
ATOM 1820 C C . LEU A 1 224 ? 40.467 4.007 -49.604 1.00 65.00 224 LEU A C 1
ATOM 1822 O O . LEU A 1 224 ? 41.455 3.561 -50.228 1.00 65.00 224 LEU A O 1
#

Foldseek 3Di:
DDPVVVVVVLVVVLVVLLVVLVVLLVVLVVVLVVLVVLLVLLVVVLVLLVVLLVLLVCCLVPNDPVSVVVNVVSLVCLVVPPSLVVLCVCVVVDVLSVVLNVLSVVLSVLSVVLVVQVPDPDCPVVVNVVSSVVNVVSSVVSNVSSVVSSVVSVVSNVVSVVSNVVSVVSSVVSVVVVVVVVVVCCVVPPVVLVVVVVVCVVCVVVVHRPDDRDADPPDPSSVD

Sequence (224 aa):
MTIRKKITLFFIMVIVLVLLALLVTVYNYRAFRINRDLQDIIHRSIHELDNTALLLDEMLVSPNERVRMQLRMQEDSFRSSQSFIRLSAYRDIFPLVRPLVEKRKDFLTLLESFFLLLDRDEYESADLEQTASMLFVISHEMKTNMSVLHTQIQNRIARDNLLFVSSALVSLLALTVLLLFNLVWIRRGFLSRILRMDQLAGCIAHGDHCGVLPVDADDELSGL

pLDDT: mean 84.44, std 8.07, range [49.94, 93.88]

Mean predicted aligned error: 10.8 Å

Nearest PDB structures (foldseek):
  8to0-assembly1_z1  TM=3.645E-01  e=3.121E+00  Mus musculus
  7ux1-assembly1_A  TM=2.481E-01  e=1.730E+00  Escherichia coli K-12
  8to0-assembly1_z3  TM=3.000E-01  e=5.911E+00  Mus musculus
  5nnv-assembly1_A  TM=2.535E-01  e=3.443E+00  Bacillus subtilis subsp. subtilis str. 168